Protein AF-A0A088RSF1-F1 (afdb_monomer_lite)

Structure (mmCIF, N/CA/C/O backbone):
data_AF-A0A088RSF1-F1
#
_entry.id   AF-A0A088RSF1-F1
#
loop_
_atom_site.group_PDB
_atom_site.id
_atom_site.type_symbol
_atom_site.label_atom_id
_atom_site.label_alt_id
_atom_site.label_comp_id
_atom_site.label_asym_id
_atom_site.label_entity_id
_atom_site.label_seq_id
_atom_site.pdbx_PDB_ins_code
_atom_site.Cartn_x
_atom_site.Cartn_y
_atom_site.Cartn_z
_atom_site.occupancy
_atom_site.B_iso_or_equiv
_atom_site.auth_seq_id
_atom_site.auth_comp_id
_atom_site.auth_asym_id
_atom_site.auth_atom_id
_atom_site.pdbx_PDB_model_num
ATOM 1 N N . MET A 1 1 ? -27.030 -33.573 -54.922 1.00 38.16 1 MET A N 1
ATOM 2 C CA . MET A 1 1 ? -27.253 -32.764 -56.140 1.00 38.16 1 MET A CA 1
ATOM 3 C C . MET A 1 1 ? -26.455 -31.474 -55.947 1.00 38.16 1 MET A C 1
ATOM 5 O O . MET A 1 1 ? -26.825 -30.715 -55.070 1.00 38.16 1 MET A O 1
ATOM 9 N N . HIS A 1 2 ? -25.165 -31.463 -56.323 1.00 36.84 2 HIS A N 1
ATOM 10 C CA . HIS A 1 2 ? -24.615 -30.824 -57.551 1.00 36.84 2 HIS A CA 1
ATOM 11 C C . HIS A 1 2 ? -24.793 -29.291 -57.517 1.00 36.84 2 HIS A C 1
ATOM 13 O O . HIS A 1 2 ? -25.913 -28.853 -57.317 1.00 36.84 2 HIS A O 1
ATOM 19 N N . GLY A 1 3 ? -23.814 -28.399 -57.696 1.00 37.28 3 GLY A N 1
ATOM 20 C CA . GLY A 1 3 ? -22.386 -28.408 -58.059 1.00 37.28 3 GLY A CA 1
ATOM 21 C C . GLY A 1 3 ? -21.841 -26.981 -57.775 1.00 37.28 3 GLY A C 1
ATOM 22 O O . GLY A 1 3 ? -22.631 -26.059 -57.616 1.00 37.28 3 GLY A O 1
ATOM 23 N N . ALA A 1 4 ? -20.570 -26.791 -57.410 1.00 42.91 4 ALA A N 1
ATOM 24 C CA . ALA A 1 4 ? -19.398 -26.572 -58.276 1.00 42.91 4 ALA A CA 1
ATOM 25 C C . ALA A 1 4 ? -19.218 -25.133 -58.829 1.00 42.91 4 ALA A C 1
ATOM 27 O O . ALA A 1 4 ? -20.166 -24.553 -59.342 1.00 42.91 4 ALA A O 1
ATOM 28 N N . GLN A 1 5 ? -17.941 -24.694 -58.804 1.00 46.53 5 GLN A N 1
ATOM 29 C CA . GLN A 1 5 ? -17.222 -23.601 -59.520 1.00 46.53 5 GLN A CA 1
ATOM 30 C C . GLN A 1 5 ? -16.697 -22.509 -58.562 1.00 46.53 5 GLN A C 1
ATOM 32 O O . GLN A 1 5 ? -17.488 -21.843 -57.912 1.00 46.53 5 GLN A O 1
ATOM 37 N N . GLN A 1 6 ? -15.400 -22.361 -58.236 1.00 39.34 6 GLN A N 1
ATOM 38 C CA . GLN A 1 6 ? -14.115 -22.297 -58.977 1.00 39.34 6 GLN A CA 1
ATOM 39 C C . GLN A 1 6 ? -13.948 -21.116 -59.952 1.00 39.34 6 GLN A C 1
ATOM 41 O O . GLN A 1 6 ? -14.704 -20.986 -60.906 1.00 39.34 6 GLN A O 1
ATOM 46 N N . GLY A 1 7 ? -12.847 -20.369 -59.757 1.00 37.19 7 GLY A N 1
ATOM 47 C CA . GLY A 1 7 ? -12.225 -19.431 -60.710 1.00 37.19 7 GLY A CA 1
ATOM 48 C C . GLY A 1 7 ? -12.456 -17.947 -60.369 1.00 37.19 7 GLY A C 1
ATOM 49 O O . GLY A 1 7 ? -13.553 -17.588 -59.986 1.00 37.19 7 GLY A O 1
ATOM 50 N N . GLN A 1 8 ? -11.509 -17.009 -60.478 1.00 40.28 8 GLN A N 1
ATOM 51 C CA . GLN A 1 8 ? -10.224 -17.024 -61.172 1.00 40.28 8 GLN A CA 1
ATOM 52 C C . GLN A 1 8 ? -9.236 -15.987 -60.607 1.00 40.28 8 GLN A C 1
ATOM 54 O O . GLN A 1 8 ? -9.603 -14.952 -60.057 1.00 40.28 8 GLN A O 1
ATOM 59 N N . TYR A 1 9 ? -7.961 -16.308 -60.814 1.00 38.97 9 TYR A N 1
ATOM 60 C CA . TYR A 1 9 ? -6.786 -15.455 -60.712 1.00 38.97 9 TYR A CA 1
ATOM 61 C C . TYR A 1 9 ? -6.850 -14.290 -61.710 1.00 38.97 9 TYR A C 1
ATOM 63 O O . TYR A 1 9 ? -7.213 -14.496 -62.864 1.00 38.97 9 TYR A O 1
ATOM 71 N N . SER A 1 10 ? -6.370 -13.109 -61.316 1.00 41.16 10 SER A N 1
ATOM 72 C CA . SER A 1 10 ? -5.917 -12.089 -62.267 1.00 41.16 10 SER A CA 1
ATOM 73 C C . SER A 1 10 ? -4.503 -11.649 -61.897 1.00 41.16 10 SER A C 1
ATOM 75 O O . SER A 1 10 ? -4.288 -10.831 -61.006 1.00 41.16 10 SER A O 1
ATOM 77 N N . GLN A 1 11 ? -3.525 -12.268 -62.562 1.00 42.53 11 GLN A N 1
ATOM 78 C CA . GLN A 1 11 ? -2.213 -11.677 -62.790 1.00 42.53 11 GLN A CA 1
ATOM 79 C C . GLN A 1 11 ? -2.263 -11.014 -64.166 1.00 42.53 11 GLN A C 1
ATOM 81 O O . GLN A 1 11 ? -2.341 -11.711 -65.175 1.00 42.53 11 GLN A O 1
ATOM 86 N N . SER A 1 12 ? -2.165 -9.690 -64.226 1.00 41.91 12 SER A N 1
ATOM 87 C CA . SER A 1 12 ? -1.879 -8.983 -65.473 1.00 41.91 12 SER A CA 1
ATOM 88 C C . SER A 1 12 ? -0.414 -8.557 -65.477 1.00 41.91 12 SER A C 1
ATOM 90 O O . SER A 1 12 ? -0.030 -7.568 -64.853 1.00 41.91 12 SER A O 1
ATOM 92 N N . ARG A 1 13 ? 0.407 -9.335 -66.188 1.00 41.78 13 ARG A N 1
ATOM 93 C CA . ARG A 1 13 ? 1.711 -8.903 -66.698 1.00 41.78 13 ARG A CA 1
ATOM 94 C C . ARG A 1 13 ? 1.455 -7.996 -67.899 1.00 41.78 13 ARG A C 1
ATOM 96 O O . ARG A 1 13 ? 0.803 -8.428 -68.843 1.00 41.78 13 ARG A O 1
ATOM 103 N N . PHE A 1 14 ? 2.001 -6.786 -67.883 1.00 39.28 14 PHE A N 1
ATOM 104 C CA . PHE A 1 14 ? 2.197 -5.988 -69.090 1.00 39.28 14 PHE A CA 1
ATOM 105 C C . PHE A 1 14 ? 3.692 -5.970 -69.405 1.00 39.28 14 PHE A C 1
ATOM 107 O O . PHE A 1 14 ? 4.509 -5.617 -68.556 1.00 39.28 14 PHE A O 1
ATOM 114 N N . VAL A 1 15 ? 4.037 -6.392 -70.619 1.00 43.94 15 VAL A N 1
ATOM 115 C CA . VAL A 1 15 ? 5.374 -6.287 -71.208 1.00 43.94 15 VAL A CA 1
ATOM 116 C C . VAL A 1 15 ? 5.209 -5.660 -72.590 1.00 43.94 15 VAL A C 1
ATOM 118 O O . VAL A 1 15 ? 4.267 -6.007 -73.302 1.00 43.94 15 VAL A O 1
ATOM 121 N N . SER A 1 16 ? 6.213 -4.866 -72.980 1.00 37.12 16 SER A N 1
ATOM 122 C CA . SER A 1 16 ? 6.492 -4.283 -74.311 1.00 37.12 16 SER A CA 1
ATOM 123 C C . SER A 1 16 ? 5.855 -2.897 -74.525 1.00 37.12 16 SER A C 1
ATOM 125 O O . SER A 1 16 ? 4.706 -2.700 -74.171 1.00 37.12 16 SER A O 1
ATOM 127 N N . SER A 1 17 ? 6.512 -1.878 -75.084 1.00 39.28 17 SER A N 1
ATOM 128 C CA . SER A 1 17 ? 7.736 -1.840 -75.887 1.00 39.28 17 SER A CA 1
ATOM 129 C C . SER A 1 17 ? 8.461 -0.487 -75.799 1.00 39.28 17 SER A C 1
ATOM 131 O O . SER A 1 17 ? 7.889 0.538 -75.447 1.00 39.28 17 SER A O 1
ATOM 133 N N . LEU A 1 18 ? 9.729 -0.545 -76.202 1.00 43.59 18 LEU A N 1
ATOM 134 C CA . LEU A 1 18 ? 10.690 0.512 -76.519 1.00 43.59 18 LEU A CA 1
ATOM 135 C C . LEU A 1 18 ? 10.143 1.776 -77.209 1.00 43.59 18 LEU A C 1
ATOM 137 O O . LEU A 1 18 ? 9.324 1.683 -78.119 1.00 43.59 18 LEU A O 1
ATOM 141 N N . SER A 1 19 ? 10.780 2.903 -76.863 1.00 39.34 19 SER A N 1
ATOM 142 C CA . SER A 1 19 ? 11.170 4.048 -77.713 1.00 39.34 19 SER A CA 1
ATOM 143 C C . SER A 1 19 ? 10.777 5.378 -77.068 1.00 39.34 19 SER A C 1
ATOM 145 O O . SER A 1 19 ? 9.641 5.831 -77.162 1.00 39.34 19 SER A O 1
ATOM 147 N N . GLY A 1 20 ? 11.737 6.011 -76.398 1.00 38.12 20 GLY A N 1
ATOM 148 C CA . GLY A 1 20 ? 11.572 7.337 -75.817 1.00 38.12 20 GLY A CA 1
ATOM 149 C C . GLY A 1 20 ? 12.930 7.875 -75.406 1.00 38.12 20 GLY A C 1
ATOM 150 O O . GLY A 1 20 ? 13.404 7.606 -74.309 1.00 38.12 20 GLY A O 1
ATOM 151 N N . TYR A 1 21 ? 13.577 8.561 -76.342 1.00 42.84 21 TYR A N 1
ATOM 152 C CA . TYR A 1 21 ? 14.858 9.237 -76.196 1.00 42.84 21 TYR A CA 1
ATOM 153 C C . TYR A 1 21 ? 14.967 10.003 -74.867 1.00 42.84 21 TYR A C 1
ATOM 155 O O . TYR A 1 21 ? 14.164 10.889 -74.585 1.00 42.84 21 TYR A O 1
ATOM 163 N N . CYS A 1 22 ? 16.001 9.698 -74.080 1.00 35.53 22 CYS A N 1
ATOM 164 C CA . CYS A 1 22 ? 16.453 10.557 -72.991 1.00 35.53 22 CYS A CA 1
ATOM 165 C C . CYS A 1 22 ? 17.274 11.712 -73.581 1.00 35.53 22 CYS A C 1
ATOM 167 O O . CYS A 1 22 ? 18.366 11.453 -74.095 1.00 35.53 22 CYS A O 1
ATOM 169 N N . PRO A 1 23 ? 16.852 12.983 -73.471 1.00 45.50 23 PRO A N 1
ATOM 170 C CA . PRO A 1 23 ? 17.805 14.071 -73.543 1.00 45.50 23 PRO A CA 1
ATOM 171 C C . PRO A 1 23 ? 18.630 14.041 -72.251 1.00 45.50 23 PRO A C 1
ATOM 173 O O . PRO A 1 23 ? 18.202 14.500 -71.193 1.00 45.50 23 PRO A O 1
ATOM 176 N N . MET A 1 24 ? 19.824 13.457 -72.339 1.00 38.34 24 MET A N 1
ATOM 177 C CA . MET A 1 24 ? 20.906 13.717 -71.394 1.00 38.34 24 MET A CA 1
ATOM 178 C C . MET A 1 24 ? 21.255 15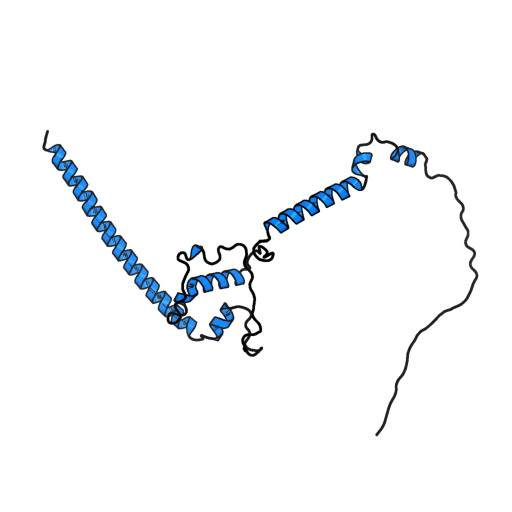.204 -71.499 1.00 38.34 24 MET A C 1
ATOM 180 O O . MET A 1 24 ? 22.033 15.617 -72.356 1.00 38.34 24 MET A O 1
ATOM 184 N N . SER A 1 25 ? 20.643 16.019 -70.640 1.00 39.16 25 SER A N 1
ATOM 185 C CA . SER A 1 25 ? 21.139 17.358 -70.339 1.00 39.16 25 SER A CA 1
ATOM 186 C C . SER A 1 25 ? 22.443 17.203 -69.559 1.00 39.16 25 SER A C 1
ATOM 188 O O . SER A 1 25 ? 22.454 17.073 -68.335 1.00 39.16 25 SER A O 1
ATOM 190 N N . LEU A 1 26 ? 23.559 17.161 -70.288 1.00 47.88 26 LEU A N 1
ATOM 191 C CA . LEU A 1 26 ? 24.858 17.505 -69.733 1.00 47.88 26 LEU A CA 1
ATOM 192 C C . LEU A 1 26 ? 24.891 19.023 -69.523 1.00 47.88 26 LEU A C 1
ATOM 194 O O . LEU A 1 26 ? 25.244 19.769 -70.431 1.00 47.88 26 LEU A O 1
ATOM 198 N N . SER A 1 27 ? 24.575 19.482 -68.313 1.00 40.88 27 SER A N 1
ATOM 199 C CA . SER A 1 27 ? 25.124 20.744 -67.813 1.00 40.88 27 SER A CA 1
ATOM 200 C C . SER A 1 27 ? 26.146 20.415 -66.732 1.00 40.88 27 SER A C 1
ATOM 202 O O . SER A 1 27 ? 25.814 20.243 -65.556 1.00 40.88 27 SER A O 1
ATOM 204 N N . SER A 1 28 ? 27.404 20.259 -67.140 1.00 44.28 28 SER A N 1
ATOM 205 C CA . SER A 1 28 ? 28.506 20.236 -66.192 1.00 44.28 28 SER A CA 1
ATOM 206 C C . SER A 1 28 ? 28.743 21.640 -65.634 1.00 44.28 28 SER A C 1
ATOM 208 O O . SER A 1 28 ? 28.549 22.648 -66.312 1.00 44.28 28 SER A O 1
ATOM 210 N N . SER A 1 29 ? 29.301 21.653 -64.423 1.00 52.41 29 SER A N 1
ATOM 211 C CA . SER A 1 29 ? 30.190 22.693 -63.890 1.00 52.41 29 SER A CA 1
ATOM 212 C C . SER A 1 29 ? 29.588 24.053 -63.514 1.00 52.41 29 SER A C 1
ATOM 214 O O . SER A 1 29 ? 29.974 25.083 -64.050 1.00 52.41 29 SER A O 1
ATOM 216 N N . SER A 1 30 ? 28.793 24.061 -62.441 1.00 51.38 30 SER A N 1
ATOM 217 C CA . SER A 1 30 ? 28.902 25.102 -61.404 1.00 51.38 30 SER A CA 1
ATOM 218 C C . SER A 1 30 ? 28.360 24.593 -60.061 1.00 51.38 30 SER A C 1
ATOM 220 O O . SER A 1 30 ? 27.413 25.140 -59.499 1.00 51.38 30 SER A O 1
ATOM 222 N N . ILE A 1 31 ? 28.959 23.528 -59.510 1.00 59.41 31 ILE A N 1
ATOM 223 C CA . ILE A 1 31 ? 28.939 23.383 -58.047 1.00 59.41 31 ILE A CA 1
ATOM 224 C C . ILE A 1 31 ? 29.784 24.557 -57.558 1.00 59.41 31 ILE A C 1
ATOM 226 O O . ILE A 1 31 ? 31.003 24.555 -57.716 1.00 59.41 31 ILE A O 1
ATOM 230 N N . ASN A 1 32 ? 29.099 25.617 -57.130 1.00 62.59 32 ASN A N 1
ATOM 231 C CA . ASN A 1 32 ? 29.681 26.921 -56.866 1.00 62.59 32 ASN A CA 1
ATOM 232 C C . ASN A 1 32 ? 30.892 26.770 -55.945 1.00 62.59 32 ASN A C 1
ATOM 234 O O . ASN A 1 32 ? 30.772 26.300 -54.815 1.00 62.59 32 ASN A O 1
ATOM 238 N N . VAL A 1 33 ? 32.063 27.207 -56.411 1.00 65.38 33 VAL A N 1
ATOM 239 C CA . VAL A 1 33 ? 33.288 27.273 -55.596 1.00 65.38 33 VAL A CA 1
ATOM 240 C C . VAL A 1 33 ? 33.019 28.041 -54.296 1.00 65.38 33 VAL A C 1
ATOM 242 O O . VAL A 1 33 ? 33.580 27.704 -53.262 1.00 65.38 33 VAL A O 1
ATOM 245 N N . ALA A 1 34 ? 32.084 28.997 -54.319 1.00 64.50 34 ALA A N 1
ATOM 246 C CA . ALA A 1 34 ? 31.580 29.697 -53.142 1.00 64.50 34 ALA A CA 1
ATOM 247 C C . ALA A 1 34 ? 30.957 28.764 -52.081 1.00 64.50 34 ALA A C 1
ATOM 249 O O . ALA A 1 34 ? 31.256 28.930 -50.904 1.00 64.50 34 ALA A O 1
ATOM 250 N N . ASP A 1 35 ? 30.179 27.747 -52.466 1.00 66.50 35 ASP A N 1
ATOM 251 C CA . ASP A 1 35 ? 29.608 26.765 -51.526 1.00 66.50 35 ASP A CA 1
ATOM 252 C C . ASP A 1 35 ? 30.671 25.804 -50.983 1.00 66.50 35 ASP A C 1
ATOM 254 O O . ASP A 1 35 ? 30.612 25.386 -49.824 1.00 66.50 35 ASP A O 1
ATOM 258 N N . MET A 1 36 ? 31.669 25.453 -51.801 1.00 63.44 36 MET A N 1
ATOM 259 C CA . MET A 1 36 ? 32.821 24.673 -51.338 1.00 63.44 36 MET A CA 1
ATOM 260 C C . MET A 1 36 ? 33.697 25.473 -50.370 1.00 63.44 36 MET A C 1
ATOM 262 O O . MET A 1 36 ? 34.105 24.935 -49.342 1.00 63.44 36 MET A O 1
ATOM 266 N N . MET A 1 37 ? 33.942 26.753 -50.657 1.00 65.44 37 MET A N 1
ATOM 267 C CA . MET A 1 37 ? 34.683 27.653 -49.774 1.00 65.44 37 MET A CA 1
ATO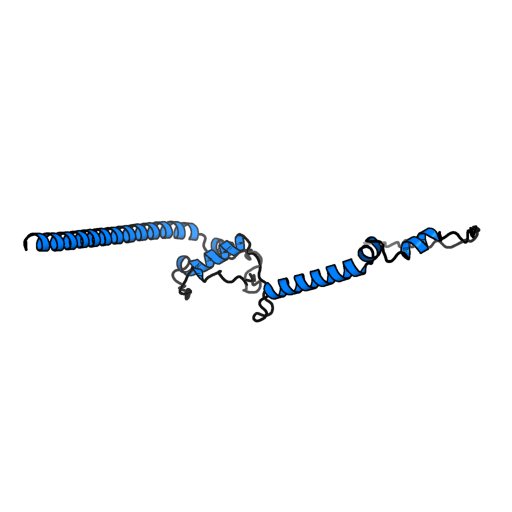M 268 C C . MET A 1 37 ? 33.907 27.912 -48.482 1.00 65.44 37 MET A C 1
ATOM 270 O O . MET A 1 37 ? 34.493 27.811 -47.413 1.00 65.44 37 MET A O 1
ATOM 274 N N . ALA A 1 38 ? 32.588 28.120 -48.540 1.00 64.75 38 ALA A N 1
ATOM 275 C CA . ALA A 1 38 ? 31.743 28.271 -47.354 1.00 64.75 38 ALA A CA 1
ATOM 276 C C . ALA A 1 38 ? 31.804 27.043 -46.427 1.00 64.75 38 ALA A C 1
ATOM 278 O O . ALA A 1 38 ? 31.920 27.187 -45.212 1.00 64.75 38 ALA A O 1
ATOM 279 N N . LYS A 1 39 ? 31.811 25.828 -46.992 1.00 60.00 39 LYS A N 1
ATOM 280 C CA . LYS A 1 39 ? 31.978 24.572 -46.235 1.00 60.00 39 LYS A CA 1
ATOM 281 C C . LYS A 1 39 ? 33.405 24.342 -45.722 1.00 60.00 39 LYS A C 1
ATOM 283 O O . LYS A 1 39 ? 33.584 23.563 -44.787 1.00 60.00 39 LYS A O 1
ATOM 288 N N . ALA A 1 40 ? 34.409 24.982 -46.322 1.00 59.69 40 ALA A N 1
ATOM 289 C CA . ALA A 1 40 ? 35.812 24.896 -45.917 1.00 59.69 40 ALA A CA 1
ATOM 290 C C . ALA A 1 40 ? 36.199 25.914 -44.825 1.00 59.69 40 ALA A C 1
ATOM 292 O O . ALA A 1 40 ? 37.272 25.788 -44.233 1.00 59.69 40 ALA A O 1
ATOM 293 N N . ILE A 1 41 ? 35.337 26.895 -44.524 1.00 62.09 41 ILE A N 1
ATOM 294 C CA . ILE A 1 41 ? 35.547 27.870 -43.444 1.00 62.09 41 ILE A CA 1
ATOM 295 C C . ILE A 1 41 ? 35.361 27.172 -42.088 1.00 62.09 41 ILE A C 1
ATOM 297 O O . ILE A 1 41 ? 34.264 27.087 -41.534 1.00 62.09 41 ILE A O 1
ATOM 301 N N . THR A 1 42 ? 36.475 26.700 -41.531 1.00 59.81 42 THR A N 1
ATOM 302 C CA . THR A 1 42 ? 36.574 26.039 -40.215 1.00 59.81 42 THR A CA 1
ATOM 303 C C . THR A 1 42 ? 36.450 27.001 -39.028 1.00 59.81 42 THR A C 1
ATOM 305 O O . THR A 1 42 ? 36.545 26.580 -37.874 1.00 59.81 42 THR A O 1
ATOM 308 N N . THR A 1 43 ? 36.257 28.293 -39.299 1.00 60.22 43 THR A N 1
ATOM 309 C CA . THR A 1 43 ? 36.174 29.378 -38.312 1.00 60.22 43 THR A CA 1
ATOM 310 C C . THR A 1 43 ? 34.747 29.869 -38.067 1.00 60.22 43 THR A C 1
ATOM 312 O O . THR A 1 43 ? 34.534 30.695 -37.182 1.00 60.22 43 THR A O 1
ATOM 315 N N . SER A 1 44 ? 33.758 29.373 -38.819 1.00 61.72 44 SER A N 1
ATOM 316 C CA . SER A 1 44 ? 32.350 29.700 -38.585 1.00 61.72 44 SER A CA 1
ATOM 317 C C . SER A 1 44 ? 31.806 28.886 -37.404 1.00 61.72 44 SER A C 1
ATOM 319 O O . SER A 1 44 ? 32.104 27.698 -37.266 1.00 61.72 44 SER A O 1
ATOM 321 N N . GLY A 1 45 ? 30.998 29.513 -36.541 1.00 65.75 45 GLY A N 1
ATOM 322 C CA . GLY A 1 45 ? 30.361 28.825 -35.406 1.00 65.75 45 GLY A CA 1
ATOM 323 C C . GLY A 1 45 ? 29.523 27.614 -35.840 1.00 65.75 45 GLY A C 1
ATOM 324 O O . GLY A 1 45 ? 29.453 26.617 -35.120 1.00 65.75 45 GLY A O 1
ATOM 325 N N . ASP A 1 46 ? 28.991 27.658 -37.065 1.00 61.28 46 ASP A N 1
ATOM 326 C CA . ASP A 1 46 ? 28.173 26.595 -37.644 1.00 61.28 46 ASP A CA 1
ATOM 327 C C . ASP A 1 46 ? 28.962 25.391 -38.176 1.00 61.28 46 ASP A C 1
ATOM 329 O O . ASP A 1 46 ? 28.422 24.288 -38.278 1.00 61.28 46 ASP A O 1
ATOM 333 N N . PHE A 1 47 ? 30.265 25.540 -38.437 1.00 60.25 47 PHE A N 1
ATOM 334 C CA . PHE A 1 47 ? 31.125 24.424 -38.846 1.00 60.25 47 PHE A CA 1
ATOM 335 C C . PHE A 1 47 ? 31.254 23.354 -37.748 1.00 60.25 47 PHE A C 1
ATOM 337 O O . PHE A 1 47 ? 31.366 22.158 -38.038 1.00 60.25 47 PHE A O 1
ATOM 344 N N . TYR A 1 48 ? 31.205 23.773 -36.480 1.00 58.06 48 TYR A N 1
ATOM 345 C CA . TYR A 1 48 ? 31.229 22.873 -35.324 1.00 58.06 48 TYR A CA 1
ATOM 346 C C . TYR A 1 48 ? 29.828 22.448 -34.857 1.00 58.06 48 TYR A C 1
ATOM 348 O O . TYR A 1 48 ? 29.715 21.406 -34.211 1.00 58.06 48 TYR A O 1
ATOM 356 N N . SER A 1 49 ? 28.771 23.203 -35.187 1.00 60.06 49 SER A N 1
ATOM 357 C CA . SER A 1 49 ? 27.388 22.891 -34.785 1.00 60.06 49 SER A CA 1
ATOM 358 C C . SER A 1 49 ? 26.667 21.958 -35.774 1.00 60.06 49 SER A C 1
ATOM 360 O O . SER A 1 49 ? 25.907 21.092 -35.347 1.00 60.06 49 SER A O 1
ATOM 362 N N . GLY A 1 50 ? 26.943 22.079 -37.080 1.00 53.78 50 GLY A N 1
ATOM 363 C CA . GLY A 1 50 ? 26.236 21.367 -38.154 1.00 53.78 50 GLY A CA 1
ATOM 364 C C . GLY A 1 50 ? 26.801 19.993 -38.531 1.00 53.78 50 GLY A C 1
ATOM 365 O O . GLY A 1 50 ? 26.223 19.287 -39.359 1.00 53.78 50 GLY A O 1
ATOM 366 N N . ARG A 1 51 ? 27.928 19.566 -37.947 1.00 55.12 51 ARG A N 1
ATOM 367 C CA . ARG A 1 51 ? 28.416 18.189 -38.121 1.00 55.12 51 ARG A CA 1
ATOM 368 C C . ARG A 1 51 ? 27.580 17.256 -37.242 1.00 55.12 51 ARG A C 1
ATOM 370 O O . ARG A 1 51 ? 27.596 17.380 -36.019 1.00 55.12 51 ARG A O 1
ATOM 377 N N . ASN A 1 52 ? 26.947 16.251 -37.860 1.00 54.72 52 ASN A N 1
ATOM 378 C CA . ASN A 1 52 ? 26.221 15.120 -37.240 1.00 54.72 52 ASN A CA 1
ATOM 379 C C . ASN A 1 52 ? 26.932 14.433 -36.046 1.00 54.72 52 ASN A C 1
ATOM 381 O O . ASN A 1 52 ? 26.344 13.589 -35.373 1.00 54.72 52 ASN A O 1
ATOM 385 N N . SER A 1 53 ? 28.190 14.772 -35.752 1.00 54.12 53 SER A N 1
ATOM 386 C CA . SER A 1 53 ? 28.900 14.358 -34.546 1.00 54.12 53 SER A CA 1
ATOM 387 C C . SER A 1 53 ? 28.282 14.902 -33.255 1.00 54.12 53 SER A C 1
ATOM 389 O O . SER A 1 53 ? 28.337 14.204 -32.246 1.00 54.12 53 SER A O 1
ATOM 391 N N . VAL A 1 54 ? 27.689 16.105 -33.246 1.00 55.78 54 VAL A N 1
ATOM 392 C CA . VAL A 1 54 ? 27.080 16.661 -32.018 1.00 55.78 54 VAL A CA 1
ATOM 393 C C . VAL A 1 54 ? 25.788 15.920 -31.667 1.00 55.78 54 VAL A C 1
ATOM 395 O O . VAL A 1 54 ? 25.613 15.549 -30.506 1.00 55.78 54 VAL A O 1
ATOM 398 N N . GLN A 1 55 ? 24.956 15.599 -32.667 1.00 59.00 55 GLN A N 1
ATOM 399 C CA . GLN A 1 55 ? 23.766 14.760 -32.483 1.00 59.00 55 GLN A CA 1
ATOM 400 C C . GLN A 1 55 ? 24.159 13.362 -31.982 1.00 59.00 55 GLN A C 1
ATOM 402 O O . GLN A 1 55 ? 23.681 12.938 -30.939 1.00 59.00 55 GLN A O 1
ATOM 407 N N . GLY A 1 56 ? 25.147 12.703 -32.604 1.00 67.69 56 GLY A N 1
ATOM 408 C CA . GLY A 1 56 ? 25.614 11.385 -32.151 1.00 67.69 56 GLY A CA 1
ATOM 409 C C . GLY A 1 56 ? 26.238 11.376 -30.745 1.00 67.69 56 GLY A C 1
ATOM 410 O O . GLY A 1 56 ? 26.087 10.404 -30.002 1.00 67.69 56 GLY A O 1
ATOM 411 N N . ILE A 1 57 ? 26.923 12.452 -30.333 1.00 72.38 57 ILE A N 1
ATOM 412 C CA . ILE A 1 57 ? 27.447 12.592 -28.962 1.00 72.38 57 ILE A CA 1
ATOM 413 C C . ILE A 1 57 ? 26.308 12.823 -27.965 1.00 72.38 57 ILE A C 1
ATOM 415 O O . ILE A 1 57 ? 26.346 12.257 -26.868 1.00 72.38 57 ILE A O 1
ATOM 419 N N . GLN A 1 58 ? 25.315 13.640 -28.317 1.00 79.06 58 GLN A N 1
ATOM 420 C CA . GLN A 1 58 ? 24.152 13.889 -27.472 1.00 79.06 58 GLN A CA 1
ATOM 421 C C . GLN A 1 58 ? 23.303 12.623 -27.324 1.00 79.06 58 GLN A C 1
ATOM 423 O O . GLN A 1 58 ? 23.058 12.212 -26.193 1.00 79.06 58 GLN A O 1
ATOM 428 N N . ASP A 1 59 ? 22.997 11.932 -28.420 1.00 81.75 59 ASP A N 1
ATOM 429 C CA . ASP A 1 59 ? 22.267 10.661 -28.430 1.00 81.75 59 ASP A CA 1
ATOM 430 C C . ASP A 1 59 ? 22.999 9.599 -27.604 1.00 81.75 59 ASP A C 1
ATOM 432 O O . ASP A 1 59 ? 22.400 8.895 -26.792 1.00 81.75 59 ASP A O 1
ATOM 436 N N . ARG A 1 60 ? 24.333 9.519 -27.722 1.00 80.88 60 ARG A N 1
ATOM 437 C CA . ARG A 1 60 ? 25.147 8.621 -26.890 1.00 80.88 60 ARG A CA 1
ATOM 438 C C . ARG A 1 60 ? 25.054 8.984 -25.409 1.00 80.88 60 ARG A C 1
ATOM 440 O O . ARG A 1 60 ? 24.973 8.090 -24.565 1.00 80.88 60 ARG A O 1
ATOM 447 N N . LYS A 1 61 ? 25.090 10.275 -25.065 1.00 87.81 61 LYS A N 1
ATOM 448 C CA . LYS A 1 61 ? 24.931 10.735 -23.677 1.00 87.81 61 LYS A CA 1
ATOM 449 C C . LYS A 1 61 ? 23.525 10.446 -23.154 1.00 87.81 61 LYS A C 1
ATOM 451 O O . LYS A 1 61 ? 23.406 10.030 -22.003 1.00 87.81 61 LYS A O 1
ATOM 456 N N . ASP A 1 62 ? 22.497 10.637 -23.969 1.00 89.00 62 ASP A N 1
ATOM 457 C CA . ASP A 1 62 ? 21.102 10.381 -23.616 1.00 89.00 62 ASP A CA 1
ATOM 458 C C . ASP A 1 62 ? 20.855 8.880 -23.425 1.00 89.00 62 ASP A C 1
ATOM 460 O O . ASP A 1 62 ? 20.354 8.490 -22.371 1.00 89.00 62 ASP A O 1
ATOM 464 N N . ALA A 1 63 ? 21.373 8.027 -24.312 1.00 87.00 63 ALA A N 1
ATOM 465 C CA . ALA A 1 63 ? 21.343 6.572 -24.157 1.00 87.00 63 ALA A CA 1
ATOM 466 C C . ALA A 1 63 ? 22.080 6.094 -22.891 1.00 87.00 63 ALA A C 1
ATOM 468 O O . ALA A 1 63 ? 21.640 5.170 -22.207 1.00 87.00 63 ALA A O 1
ATOM 469 N N . ILE A 1 64 ? 23.206 6.720 -22.527 1.00 90.62 64 ILE A N 1
ATOM 470 C CA . ILE A 1 64 ? 23.897 6.417 -21.261 1.00 90.62 64 ILE A CA 1
ATOM 471 C C . ILE A 1 64 ? 23.055 6.865 -20.058 1.00 90.62 64 ILE A C 1
ATOM 473 O O . ILE A 1 64 ? 23.006 6.155 -19.051 1.00 90.62 64 ILE A O 1
ATOM 477 N N . ARG A 1 65 ? 22.394 8.028 -20.128 1.00 90.69 65 ARG A N 1
ATOM 478 C CA . ARG A 1 65 ? 21.505 8.502 -19.054 1.00 90.69 65 ARG A CA 1
ATOM 479 C C . ARG A 1 65 ? 20.295 7.590 -18.891 1.00 90.69 65 ARG A C 1
ATOM 481 O O . ARG A 1 65 ? 19.943 7.293 -17.754 1.00 90.69 65 ARG A O 1
ATOM 488 N N . GLU A 1 66 ? 19.701 7.132 -19.985 1.00 90.94 66 GLU A N 1
ATOM 489 C CA . GLU A 1 66 ? 18.600 6.169 -19.982 1.00 90.94 66 GLU A CA 1
ATOM 490 C C . GLU A 1 66 ? 19.030 4.850 -19.335 1.00 90.94 66 GLU A C 1
ATOM 492 O O . GLU A 1 66 ? 18.454 4.463 -18.324 1.00 90.94 66 GLU A O 1
ATOM 497 N N . LYS A 1 67 ? 20.159 4.264 -19.760 1.00 89.06 67 LYS A N 1
ATOM 498 C CA . LYS A 1 67 ? 20.721 3.055 -19.127 1.00 89.06 67 LYS A CA 1
ATOM 499 C C . LYS A 1 67 ? 20.961 3.214 -17.625 1.00 89.06 67 LYS A C 1
ATOM 501 O O . LYS A 1 67 ? 20.689 2.298 -16.855 1.00 89.06 67 LYS A O 1
ATOM 506 N N . ARG A 1 68 ? 21.463 4.373 -17.181 1.00 89.75 68 ARG A N 1
ATOM 507 C CA . ARG A 1 68 ? 21.654 4.662 -15.747 1.00 89.75 68 ARG A CA 1
ATOM 508 C C . ARG A 1 68 ? 20.325 4.781 -14.999 1.00 89.75 68 ARG A C 1
ATOM 510 O O . ARG A 1 68 ? 20.239 4.341 -13.855 1.00 89.75 68 ARG A O 1
ATOM 517 N N . ARG A 1 69 ? 19.301 5.381 -15.616 1.00 88.81 69 ARG A N 1
ATOM 518 C CA . ARG A 1 69 ? 17.947 5.450 -15.042 1.00 88.81 69 ARG A CA 1
ATOM 519 C C . ARG A 1 69 ? 17.340 4.057 -14.930 1.00 88.81 69 ARG A C 1
ATOM 521 O O . ARG A 1 69 ? 16.832 3.728 -13.865 1.00 88.81 69 ARG A O 1
ATOM 528 N N . ASP A 1 70 ? 17.469 3.237 -15.965 1.00 87.00 70 ASP A N 1
ATOM 529 C CA . ASP A 1 70 ? 16.963 1.866 -15.972 1.00 87.00 70 ASP A CA 1
ATOM 530 C C . ASP A 1 70 ? 17.642 1.016 -14.905 1.00 87.00 70 ASP A C 1
ATOM 532 O O . ASP A 1 70 ? 16.956 0.356 -14.132 1.00 87.00 70 ASP A O 1
ATOM 536 N N . GLN A 1 71 ? 18.970 1.100 -14.778 1.00 87.06 71 GLN A N 1
ATOM 537 C CA . GLN A 1 71 ? 19.713 0.424 -13.711 1.00 87.06 71 GLN A CA 1
ATOM 538 C C . GLN A 1 71 ? 19.267 0.872 -12.316 1.00 87.06 71 GLN A C 1
ATOM 540 O O . GLN A 1 71 ? 19.122 0.040 -11.429 1.00 87.06 71 GLN A O 1
ATOM 545 N N . LYS A 1 72 ? 19.018 2.171 -12.110 1.00 87.88 72 LYS A N 1
ATOM 546 C CA . LYS A 1 72 ? 18.520 2.689 -10.826 1.00 87.88 72 LYS A CA 1
ATOM 547 C C . LYS A 1 72 ? 17.098 2.210 -10.522 1.00 87.88 72 LYS A C 1
ATOM 549 O O . LYS A 1 72 ? 16.770 1.950 -9.369 1.00 87.88 72 LYS A O 1
ATOM 554 N N . ASN A 1 73 ? 16.257 2.123 -11.546 1.00 89.00 73 ASN A N 1
ATOM 555 C CA . ASN A 1 73 ? 14.861 1.715 -11.428 1.00 89.00 73 ASN A CA 1
ATOM 556 C C . ASN A 1 73 ? 14.683 0.194 -11.499 1.00 89.00 73 ASN A C 1
ATOM 558 O O . ASN A 1 73 ? 13.550 -0.270 -11.574 1.00 89.00 73 ASN A O 1
ATOM 562 N N . THR A 1 74 ? 15.765 -0.581 -11.483 1.00 89.88 74 THR A N 1
ATOM 563 C CA . THR A 1 74 ? 15.726 -2.035 -11.615 1.00 89.88 74 THR A CA 1
ATOM 564 C C . THR A 1 74 ? 16.495 -2.679 -10.471 1.00 89.88 74 THR A C 1
ATOM 566 O O . THR A 1 74 ? 17.671 -2.398 -10.255 1.00 89.88 74 THR A O 1
ATOM 569 N N . LEU A 1 75 ? 15.845 -3.583 -9.747 1.00 89.88 75 LEU A N 1
ATOM 570 C CA . LEU A 1 75 ? 16.450 -4.336 -8.662 1.00 89.88 75 LEU A CA 1
ATOM 571 C C . LEU A 1 75 ? 17.134 -5.586 -9.227 1.00 89.88 75 LEU A C 1
ATOM 573 O O . LEU A 1 75 ? 16.515 -6.631 -9.425 1.00 89.88 75 LEU A O 1
ATOM 577 N N . SER A 1 76 ? 18.434 -5.477 -9.508 1.00 86.75 76 SER A N 1
ATOM 578 C CA . SER A 1 76 ? 19.230 -6.547 -10.133 1.00 86.75 76 SER A CA 1
ATOM 579 C C . SER A 1 76 ? 19.313 -7.825 -9.298 1.00 86.75 76 SER A C 1
ATOM 581 O O . SER A 1 76 ? 19.335 -8.915 -9.860 1.00 86.75 76 SER A O 1
ATOM 583 N N . GLN A 1 77 ? 19.307 -7.699 -7.967 1.00 89.38 77 GLN A N 1
ATOM 584 C CA . GLN A 1 77 ? 19.284 -8.840 -7.046 1.00 89.38 77 GLN A CA 1
ATOM 585 C C . GLN A 1 77 ? 18.039 -9.710 -7.265 1.00 89.38 77 GLN A C 1
ATOM 587 O O . GLN A 1 77 ? 18.103 -10.922 -7.094 1.00 89.38 77 GLN A O 1
ATOM 592 N N . TRP A 1 78 ? 16.929 -9.091 -7.677 1.00 87.31 78 TRP A N 1
ATOM 593 C CA . TRP A 1 78 ? 15.613 -9.706 -7.837 1.00 87.31 78 TRP A CA 1
ATOM 594 C C . TRP A 1 78 ? 15.262 -9.881 -9.318 1.00 87.31 78 TRP A C 1
ATOM 596 O O . TRP A 1 78 ? 14.252 -9.381 -9.801 1.00 87.31 78 TRP A O 1
ATOM 606 N N . TYR A 1 79 ? 16.148 -10.547 -10.065 1.00 88.62 79 TYR A N 1
ATOM 607 C CA . TYR A 1 79 ? 15.957 -10.891 -11.485 1.00 88.62 79 TYR A CA 1
ATOM 608 C C . TYR A 1 79 ? 15.575 -9.711 -12.397 1.00 88.62 79 TYR A C 1
ATOM 610 O O . TYR A 1 79 ? 14.947 -9.892 -13.437 1.00 88.62 79 TYR A O 1
ATOM 618 N N . GLY A 1 80 ? 15.969 -8.489 -12.033 1.00 86.50 80 GLY A N 1
ATOM 619 C CA . GLY A 1 80 ? 15.642 -7.303 -12.817 1.00 86.50 80 GLY A CA 1
ATOM 620 C C . GLY A 1 80 ? 14.229 -6.764 -12.582 1.00 86.50 80 GLY A C 1
ATOM 621 O O . GLY A 1 80 ? 13.647 -6.158 -13.483 1.00 86.50 80 GLY A O 1
ATOM 622 N N . MET A 1 81 ? 13.682 -6.950 -11.380 1.00 88.94 81 MET A N 1
ATOM 623 C CA . MET A 1 81 ? 12.393 -6.388 -10.989 1.00 88.94 81 MET A CA 1
ATOM 624 C C . MET A 1 81 ? 12.393 -4.862 -11.137 1.00 88.94 81 MET A C 1
ATOM 626 O O . MET A 1 81 ? 13.260 -4.170 -10.600 1.00 88.94 81 MET A O 1
ATOM 630 N N . LYS A 1 82 ? 11.422 -4.323 -11.874 1.00 88.94 82 LYS A N 1
ATOM 631 C CA . LYS A 1 82 ? 11.353 -2.889 -12.168 1.00 88.94 82 LYS A CA 1
ATOM 632 C C . LYS A 1 82 ? 10.534 -2.148 -11.119 1.00 88.94 82 LYS A C 1
ATOM 634 O O . LYS A 1 82 ? 9.488 -2.613 -10.678 1.00 88.94 82 LYS A O 1
ATOM 639 N N . LYS A 1 83 ? 10.984 -0.946 -10.778 1.00 89.38 83 LYS A N 1
ATOM 640 C CA . LYS A 1 83 ? 10.205 0.033 -10.027 1.00 89.38 83 LYS A CA 1
ATOM 641 C C . LYS A 1 83 ? 9.082 0.540 -10.925 1.00 89.38 83 LYS A C 1
ATOM 643 O O . LYS A 1 83 ? 9.344 1.125 -11.977 1.00 89.38 83 LYS A O 1
ATOM 648 N N . LYS A 1 84 ? 7.836 0.333 -10.504 1.00 84.50 84 LYS A N 1
ATOM 649 C CA . LYS A 1 84 ? 6.641 0.754 -11.241 1.00 84.50 84 LYS A CA 1
ATOM 650 C C . LYS A 1 84 ? 5.805 1.686 -10.360 1.00 84.50 84 LYS A C 1
ATOM 652 O O . LYS A 1 84 ? 5.606 1.382 -9.184 1.00 84.50 84 LYS A O 1
ATOM 657 N N . PRO A 1 85 ? 5.313 2.822 -10.884 1.00 84.38 85 PRO A N 1
ATOM 658 C CA . PRO A 1 85 ? 4.315 3.598 -10.166 1.00 84.38 85 PRO A CA 1
ATOM 659 C C . PRO A 1 85 ? 3.031 2.772 -10.044 1.00 84.38 85 PRO A C 1
ATOM 661 O O . PRO A 1 85 ? 2.512 2.276 -11.043 1.00 84.38 85 PRO A O 1
ATOM 664 N N . LEU A 1 86 ? 2.532 2.642 -8.818 1.00 84.25 86 LEU A N 1
ATOM 665 C CA . LEU A 1 86 ? 1.325 1.875 -8.533 1.00 84.25 86 LEU A CA 1
ATOM 666 C C . LEU A 1 86 ? 0.077 2.595 -9.051 1.00 84.25 86 LEU A C 1
ATOM 668 O O . LEU A 1 86 ? -0.092 3.802 -8.817 1.00 84.25 86 LEU A O 1
ATOM 672 N N . SER A 1 87 ? -0.806 1.846 -9.707 1.00 86.50 87 SER A N 1
ATOM 673 C CA . SER A 1 87 ? -2.141 2.309 -10.087 1.00 86.50 87 SER A CA 1
ATOM 674 C C . SER A 1 87 ? -3.030 2.528 -8.852 1.00 86.50 87 SER A C 1
ATOM 676 O O . SER A 1 87 ? -2.670 2.160 -7.732 1.00 86.50 87 SER A O 1
ATOM 678 N N . ALA A 1 88 ? -4.183 3.179 -9.025 1.00 84.88 88 ALA A N 1
ATOM 679 C CA . ALA A 1 88 ? -5.133 3.361 -7.924 1.00 84.88 88 ALA A CA 1
ATOM 680 C C . ALA A 1 88 ? -5.645 2.009 -7.394 1.00 84.88 88 ALA A C 1
ATOM 682 O O . ALA A 1 88 ? -5.671 1.805 -6.182 1.00 84.88 88 ALA A O 1
ATOM 683 N N . ASP A 1 89 ? -5.951 1.083 -8.301 1.00 82.62 89 ASP A N 1
ATOM 684 C CA . ASP A 1 89 ? -6.450 -0.256 -7.981 1.00 82.62 89 ASP A CA 1
ATOM 685 C C . ASP A 1 89 ? -5.374 -1.077 -7.246 1.00 82.62 89 ASP A C 1
ATOM 687 O O . ASP A 1 89 ? -5.625 -1.627 -6.178 1.00 82.62 89 ASP A O 1
ATOM 691 N N . GLU A 1 90 ? -4.129 -1.055 -7.737 1.00 84.38 90 GLU A N 1
ATOM 692 C CA . GLU A 1 90 ? -2.981 -1.728 -7.100 1.00 84.38 90 GLU A CA 1
ATOM 693 C C . GLU A 1 90 ? -2.735 -1.201 -5.668 1.00 84.38 90 GLU A C 1
ATOM 695 O O . GLU A 1 90 ? -2.383 -1.959 -4.762 1.00 84.38 90 GLU A O 1
ATOM 700 N N . LYS A 1 91 ? -2.955 0.099 -5.420 1.00 85.94 91 LYS A N 1
ATOM 701 C CA . LYS A 1 91 ? -2.858 0.678 -4.066 1.00 85.94 91 LYS A CA 1
ATOM 702 C C . LYS A 1 91 ? -3.962 0.175 -3.143 1.00 85.94 91 LYS A C 1
ATOM 704 O O . LYS A 1 91 ? -3.676 -0.132 -1.988 1.00 85.94 91 LYS A O 1
ATOM 709 N N . GLN A 1 92 ? -5.194 0.075 -3.640 1.00 83.81 92 GLN A N 1
ATOM 710 C CA . GLN A 1 92 ? -6.307 -0.478 -2.866 1.00 83.81 92 GLN A CA 1
ATOM 711 C C . GLN A 1 92 ? -6.058 -1.948 -2.512 1.00 83.81 92 GLN A C 1
ATOM 713 O O . GLN A 1 92 ? -6.294 -2.354 -1.377 1.00 83.81 92 GLN A O 1
ATOM 718 N N . GLU A 1 93 ? -5.502 -2.735 -3.434 1.00 83.19 93 GLU A N 1
ATOM 719 C CA . GLU A 1 93 ? -5.132 -4.132 -3.177 1.00 83.19 93 GLU A CA 1
ATOM 720 C C . GLU A 1 93 ? -4.070 -4.261 -2.071 1.00 83.19 93 GLU A C 1
ATOM 722 O O . GLU A 1 93 ? -4.204 -5.085 -1.163 1.00 83.19 93 GLU A O 1
ATOM 727 N N . ILE A 1 94 ? -3.046 -3.401 -2.081 1.00 85.88 94 ILE A N 1
ATOM 728 C CA . ILE A 1 94 ? -2.034 -3.345 -1.013 1.00 85.88 94 ILE A CA 1
ATOM 729 C C . ILE A 1 94 ? -2.668 -2.972 0.332 1.00 85.88 94 ILE A C 1
ATOM 731 O O . ILE A 1 94 ? -2.297 -3.521 1.375 1.00 85.88 94 ILE A O 1
ATOM 735 N N . GLU A 1 95 ? -3.613 -2.033 0.338 1.00 83.44 95 GLU A N 1
ATOM 736 C CA . GLU A 1 95 ? -4.340 -1.656 1.549 1.00 83.44 95 GLU A CA 1
ATOM 737 C C . GLU A 1 95 ? -5.182 -2.814 2.086 1.00 83.44 95 GLU A C 1
ATOM 739 O O . GLU A 1 95 ? -5.142 -3.093 3.284 1.00 83.44 95 GLU A O 1
ATOM 744 N N . LEU A 1 96 ? -5.876 -3.555 1.226 1.00 80.81 96 LEU A N 1
ATOM 745 C CA . LEU A 1 96 ? -6.597 -4.758 1.642 1.00 80.81 96 LEU A CA 1
ATOM 746 C C . LEU A 1 96 ? -5.648 -5.802 2.239 1.00 80.81 96 LEU A C 1
ATOM 748 O O . LEU A 1 96 ? -5.948 -6.380 3.286 1.00 80.81 96 LEU A O 1
ATOM 752 N N . LEU A 1 97 ? -4.460 -5.978 1.653 1.00 82.25 97 LEU A N 1
ATOM 753 C CA . LEU A 1 97 ? -3.446 -6.892 2.174 1.00 82.25 97 LEU A CA 1
ATOM 754 C C . LEU A 1 97 ? -2.981 -6.505 3.590 1.00 82.25 97 LEU A C 1
ATOM 756 O O . LEU A 1 97 ? -2.783 -7.387 4.431 1.00 82.25 97 LEU A O 1
ATOM 760 N N . LYS A 1 98 ? -2.861 -5.201 3.895 1.00 82.81 98 LYS A N 1
ATOM 761 C CA . LYS A 1 98 ? -2.556 -4.703 5.256 1.00 82.81 98 LYS A CA 1
ATOM 762 C C . LYS A 1 98 ? -3.590 -5.153 6.278 1.00 82.81 98 LYS A C 1
ATOM 764 O O . LYS A 1 98 ? -3.240 -5.453 7.420 1.00 82.81 98 LYS A O 1
ATOM 769 N N . TYR A 1 99 ? -4.852 -5.194 5.868 1.00 77.44 99 TYR A N 1
ATOM 770 C CA . TYR A 1 99 ? -5.986 -5.492 6.735 1.00 77.44 99 TYR A CA 1
ATOM 771 C C . TYR A 1 99 ? -6.514 -6.924 6.589 1.00 77.44 99 TYR A C 1
ATOM 773 O O . TYR A 1 99 ? -7.576 -7.227 7.127 1.00 77.44 99 TYR A O 1
ATOM 781 N N . ARG A 1 100 ? -5.764 -7.837 5.958 1.00 79.44 100 ARG A N 1
ATOM 782 C CA . ARG A 1 100 ? -6.182 -9.236 5.735 1.00 79.44 100 ARG A CA 1
ATOM 783 C C . ARG A 1 100 ? -6.710 -9.952 6.991 1.00 79.44 100 ARG A C 1
ATOM 785 O O . ARG A 1 100 ? -7.751 -10.590 6.939 1.00 79.44 100 ARG A O 1
ATOM 792 N N . ASN A 1 101 ? -6.076 -9.743 8.148 1.00 78.62 101 ASN A N 1
ATOM 793 C CA . ASN A 1 101 ? -6.493 -10.363 9.418 1.00 78.62 101 ASN A CA 1
ATOM 794 C C . ASN A 1 101 ? -7.751 -9.723 10.037 1.00 78.62 101 ASN A C 1
ATOM 796 O O . ASN A 1 101 ? -8.362 -10.293 10.935 1.00 78.62 101 ASN A O 1
ATOM 800 N N . PHE A 1 102 ? -8.107 -8.498 9.640 1.00 74.56 102 PHE A N 1
ATOM 801 C CA . PHE A 1 102 ? -9.362 -7.870 10.072 1.00 74.56 102 PHE A CA 1
ATOM 802 C C . PHE A 1 102 ? -10.556 -8.449 9.307 1.00 74.56 102 PHE A C 1
ATOM 804 O O . PHE A 1 102 ? -11.667 -8.549 9.837 1.00 74.56 102 PHE A O 1
ATOM 811 N N . VAL A 1 103 ? -10.304 -8.806 8.052 1.00 70.44 103 VAL A N 1
ATOM 812 C CA . VAL A 1 103 ? -11.290 -9.325 7.117 1.00 70.44 103 VAL A CA 1
ATOM 813 C C . VAL A 1 103 ? -11.651 -10.766 7.482 1.00 70.44 103 VAL A C 1
ATOM 815 O O . VAL A 1 103 ? -12.825 -11.031 7.754 1.00 70.44 103 VAL A O 1
ATOM 818 N N . ASP A 1 104 ? -10.657 -11.645 7.617 1.00 70.94 104 ASP A N 1
ATOM 819 C CA . ASP A 1 104 ? -10.854 -13.023 8.070 1.00 70.94 104 ASP A CA 1
ATOM 820 C C . ASP A 1 104 ? -10.200 -13.259 9.449 1.00 70.94 104 ASP A C 1
ATOM 822 O O . ASP A 1 104 ? -8.974 -13.342 9.555 1.00 70.94 104 ASP A O 1
ATOM 826 N N . PRO A 1 105 ? -10.995 -13.331 10.534 1.00 68.31 105 PRO A N 1
ATOM 827 C CA . PRO A 1 105 ? -10.476 -13.547 11.877 1.00 68.31 105 PRO A CA 1
ATOM 828 C C . PRO A 1 105 ? -10.124 -15.013 12.162 1.00 68.31 105 PRO A C 1
ATOM 830 O O . PRO A 1 105 ? -9.419 -15.259 13.144 1.00 68.31 105 PRO A O 1
ATOM 833 N N . GLU A 1 106 ? -10.618 -15.966 11.361 1.00 75.19 106 GLU A N 1
ATOM 834 C CA . GLU A 1 106 ? -10.296 -17.390 11.518 1.00 75.19 106 GLU A CA 1
ATOM 835 C C . GLU A 1 106 ? -8.917 -17.692 10.928 1.00 75.19 106 GLU A C 1
ATOM 837 O O . GLU A 1 106 ? -8.118 -18.409 11.533 1.00 75.19 106 GLU A O 1
ATOM 842 N N . HIS A 1 107 ? -8.579 -17.042 9.813 1.00 74.19 107 HIS A N 1
ATOM 843 C CA . HIS A 1 107 ? -7.263 -17.136 9.187 1.00 74.19 107 HIS A CA 1
ATOM 844 C C . HIS A 1 107 ? -6.335 -16.007 9.653 1.00 74.19 107 HIS A C 1
ATOM 846 O O . HIS A 1 107 ? -6.059 -15.035 8.950 1.00 74.19 107 HIS A O 1
ATOM 852 N N . GLN A 1 108 ? -5.794 -16.149 10.866 1.00 77.25 108 GLN A N 1
ATOM 853 C CA . GLN A 1 108 ? -4.792 -15.213 11.381 1.00 77.25 108 GLN A CA 1
ATOM 854 C C . GLN A 1 108 ? -3.433 -15.438 10.715 1.00 77.25 108 GLN A C 1
ATOM 856 O O . GLN A 1 108 ? -2.621 -16.260 11.141 1.00 77.25 108 GLN A O 1
ATOM 861 N N . HIS A 1 109 ? -3.149 -14.660 9.675 1.00 79.44 109 HIS A N 1
ATOM 862 C CA . HIS A 1 109 ? -1.833 -14.660 9.056 1.00 79.44 109 HIS A CA 1
ATOM 863 C C . HIS A 1 109 ? -0.811 -13.954 9.953 1.00 79.44 109 HIS A C 1
ATOM 865 O O . HIS A 1 109 ? -1.127 -12.973 10.633 1.00 79.44 109 HIS A O 1
ATOM 871 N N . GLN A 1 110 ? 0.454 -14.381 9.898 1.00 79.44 110 GLN A N 1
ATOM 872 C CA . GLN A 1 110 ? 1.541 -13.629 10.527 1.00 79.44 110 GLN A CA 1
ATOM 873 C C . GLN A 1 110 ? 1.637 -12.251 9.863 1.00 79.44 110 GLN A C 1
ATOM 875 O O . GLN A 1 110 ? 2.026 -12.124 8.701 1.00 79.44 110 GLN A O 1
ATOM 880 N N . ALA A 1 111 ? 1.198 -11.213 10.569 1.00 69.06 111 ALA A N 1
ATOM 881 C CA . ALA A 1 111 ? 1.277 -9.844 10.086 1.00 69.06 111 ALA A CA 1
ATOM 882 C C . ALA A 1 111 ? 2.672 -9.274 10.390 1.00 69.06 111 ALA A C 1
ATOM 884 O O . ALA A 1 111 ? 3.201 -9.512 11.482 1.00 69.06 111 ALA A O 1
ATOM 885 N N . PRO A 1 112 ? 3.277 -8.509 9.466 1.00 70.44 112 PRO A N 1
ATOM 886 C CA . PRO A 1 112 ? 4.488 -7.757 9.761 1.00 70.44 112 PRO A CA 1
ATOM 887 C C . PRO A 1 112 ? 4.292 -6.874 10.996 1.00 70.44 112 PRO A C 1
ATOM 889 O O . PRO A 1 112 ? 3.216 -6.318 11.217 1.00 70.44 112 PRO A O 1
ATOM 892 N N . LYS A 1 113 ? 5.344 -6.737 11.815 1.00 70.81 113 LYS A N 1
ATOM 893 C CA . LYS A 1 113 ? 5.285 -6.001 13.095 1.00 70.81 113 LYS A CA 1
ATOM 894 C C . LYS A 1 113 ? 4.842 -4.545 12.926 1.00 70.81 113 LYS A C 1
ATOM 896 O O . LYS A 1 113 ? 4.325 -3.950 13.869 1.00 70.81 113 LYS A O 1
ATOM 901 N N . LYS A 1 114 ? 5.057 -3.971 11.743 1.00 71.81 114 LYS A N 1
ATOM 902 C CA . LYS A 1 114 ? 4.605 -2.638 11.369 1.00 71.81 114 LYS A CA 1
ATOM 903 C C . LYS A 1 114 ? 3.740 -2.747 10.120 1.00 71.81 114 LYS A C 1
ATOM 905 O O . LYS A 1 114 ? 4.141 -3.320 9.116 1.00 71.81 114 LYS A O 1
ATOM 910 N N . ILE A 1 115 ? 2.552 -2.161 10.203 1.00 67.25 115 ILE A N 1
ATOM 911 C CA . ILE A 1 115 ? 1.596 -2.078 9.090 1.00 67.25 115 ILE A CA 1
ATOM 912 C C . ILE A 1 115 ? 2.116 -1.132 7.993 1.00 67.25 115 ILE A C 1
ATOM 914 O O . ILE A 1 115 ? 1.736 -1.267 6.833 1.00 67.25 115 ILE A O 1
ATOM 918 N N . ALA A 1 116 ? 2.989 -0.190 8.368 1.00 65.94 116 ALA A N 1
ATOM 919 C CA . ALA A 1 116 ? 3.659 0.728 7.453 1.00 65.94 116 ALA A CA 1
ATOM 920 C C . ALA A 1 116 ? 4.476 -0.049 6.405 1.00 65.94 116 ALA A C 1
ATOM 922 O O . ALA A 1 116 ? 4.222 0.104 5.218 1.00 65.94 116 ALA A O 1
ATOM 923 N N . ASP A 1 117 ? 5.286 -1.011 6.854 1.00 69.25 117 ASP A N 1
ATOM 924 C CA . ASP A 1 117 ? 6.205 -1.802 6.026 1.00 69.25 117 ASP A CA 1
ATOM 925 C C . ASP A 1 117 ? 5.515 -2.626 4.911 1.00 69.25 117 ASP A C 1
ATOM 927 O O . ASP A 1 117 ? 6.142 -3.011 3.922 1.00 69.25 117 ASP A O 1
ATOM 931 N N . VAL A 1 118 ? 4.215 -2.913 5.036 1.00 67.38 118 VAL A N 1
ATOM 932 C CA . VAL A 1 118 ? 3.448 -3.604 3.989 1.00 67.38 118 VAL A CA 1
ATOM 933 C C . VAL A 1 118 ? 3.200 -2.625 2.841 1.00 67.38 118 VAL A C 1
ATOM 935 O O . VAL A 1 118 ? 2.528 -1.613 3.015 1.00 67.38 118 VAL A O 1
ATOM 938 N N . GLY A 1 119 ? 3.709 -2.909 1.643 1.00 67.12 119 GLY A N 1
ATOM 939 C CA . GLY A 1 119 ? 3.505 -2.018 0.494 1.00 67.12 119 GLY A CA 1
ATOM 940 C C . GLY A 1 119 ? 4.467 -0.834 0.394 1.00 67.12 119 GLY A C 1
ATOM 941 O O . GLY A 1 119 ? 4.325 -0.031 -0.520 1.00 67.12 119 GLY A O 1
ATOM 942 N N . GLU A 1 120 ? 5.448 -0.726 1.294 1.00 69.38 120 GLU A N 1
ATOM 943 C CA . GLU A 1 120 ? 6.528 0.271 1.204 1.00 69.38 120 GLU A CA 1
ATOM 944 C C . GLU A 1 120 ? 7.615 -0.108 0.188 1.00 69.38 120 GLU A C 1
ATOM 946 O O . GLU A 1 120 ? 8.459 0.719 -0.158 1.00 69.38 120 GLU A O 1
ATOM 951 N N . SER A 1 121 ? 7.599 -1.345 -0.322 1.00 75.06 121 SER A N 1
ATOM 952 C CA . SER A 1 121 ? 8.525 -1.751 -1.377 1.00 75.06 121 SER A CA 1
ATOM 953 C C . SER A 1 121 ? 8.221 -0.999 -2.670 1.00 75.06 121 SER A C 1
ATOM 955 O O . SER A 1 121 ? 7.155 -1.154 -3.262 1.00 75.06 121 SER A O 1
ATOM 957 N N . GLU A 1 122 ? 9.200 -0.233 -3.146 1.00 81.56 122 GLU A N 1
ATOM 958 C CA . GLU A 1 122 ? 9.148 0.434 -4.452 1.00 81.56 122 GLU A CA 1
ATOM 959 C C 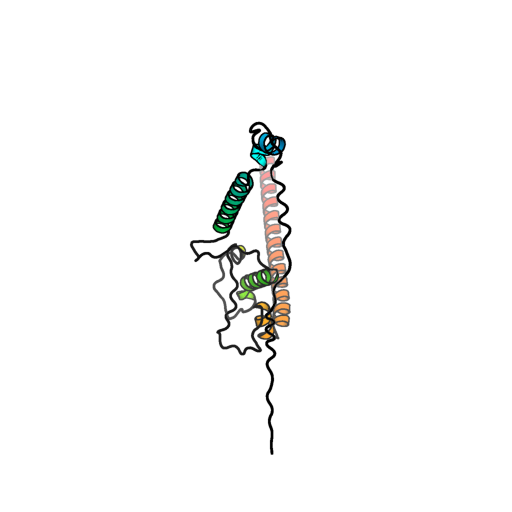. GLU A 1 122 ? 9.180 -0.557 -5.627 1.00 81.56 122 GLU A C 1
ATOM 961 O O . GLU A 1 122 ? 8.824 -0.215 -6.756 1.00 81.56 122 GLU A O 1
ATOM 966 N N . PHE A 1 123 ? 9.621 -1.784 -5.360 1.00 85.56 123 PHE A N 1
ATOM 967 C CA . PHE A 1 123 ? 9.687 -2.876 -6.314 1.00 85.56 123 PHE A CA 1
ATOM 968 C C . PHE A 1 123 ? 8.553 -3.842 -5.985 1.00 85.56 123 PHE A C 1
ATOM 970 O O . PHE A 1 123 ? 8.646 -4.625 -5.036 1.00 85.56 123 PHE A O 1
ATOM 977 N N . MET A 1 124 ? 7.459 -3.741 -6.740 1.00 85.75 124 MET A N 1
ATOM 978 C CA . MET A 1 124 ? 6.290 -4.607 -6.606 1.00 85.75 124 MET A CA 1
ATOM 979 C C . MET A 1 124 ? 5.751 -4.993 -7.984 1.00 85.75 124 MET A C 1
ATOM 981 O O . MET A 1 124 ? 5.718 -4.167 -8.895 1.00 85.75 124 MET A O 1
ATOM 985 N N . GLU A 1 125 ? 5.343 -6.251 -8.128 1.00 83.62 125 GLU A N 1
ATOM 986 C CA . GLU A 1 125 ? 4.745 -6.781 -9.348 1.00 83.62 125 GLU A CA 1
ATOM 987 C C . GLU A 1 125 ? 3.475 -7.550 -8.990 1.00 83.62 125 GLU A C 1
ATOM 989 O O . GLU A 1 125 ? 3.464 -8.357 -8.059 1.00 83.62 125 GLU A O 1
ATOM 994 N N . PHE A 1 126 ? 2.402 -7.264 -9.722 1.00 81.44 126 PHE A N 1
ATOM 995 C CA . PHE A 1 126 ? 1.104 -7.899 -9.550 1.00 81.44 126 PHE A CA 1
ATOM 996 C C . PHE A 1 126 ? 0.975 -9.003 -10.591 1.00 81.44 126 PHE A C 1
ATOM 998 O O . PHE A 1 126 ? 0.834 -8.736 -11.784 1.00 81.44 126 PHE A O 1
ATOM 1005 N N . GLY A 1 127 ? 1.068 -10.248 -10.131 1.00 77.38 127 GLY A N 1
ATOM 1006 C CA . GLY A 1 127 ? 0.833 -11.430 -10.948 1.00 77.38 127 GLY A CA 1
ATOM 1007 C C . GLY A 1 127 ? -0.570 -11.969 -10.705 1.00 77.38 127 GLY A C 1
ATOM 1008 O O . GLY A 1 127 ? -0.906 -12.331 -9.580 1.00 77.38 127 GLY A O 1
ATOM 1009 N N . TYR A 1 128 ? -1.373 -12.069 -11.761 1.00 68.44 128 TYR A N 1
ATOM 1010 C CA . TYR A 1 128 ? -2.658 -12.760 -11.708 1.00 68.44 128 TYR A CA 1
ATOM 1011 C C . TYR A 1 128 ? -2.440 -14.211 -12.134 1.00 68.44 128 TYR A C 1
ATOM 1013 O O . TYR A 1 128 ? -2.205 -14.502 -13.308 1.00 68.44 128 TYR A O 1
ATOM 1021 N N . PHE A 1 129 ? -2.466 -15.128 -11.167 1.00 60.53 129 PHE A N 1
ATOM 1022 C CA . PHE A 1 129 ? -2.276 -16.549 -11.437 1.00 60.53 129 PHE A CA 1
ATOM 1023 C C . PHE A 1 129 ? -3.512 -17.115 -12.140 1.00 60.53 129 PHE A C 1
ATOM 1025 O O . PHE A 1 129 ? -4.595 -17.209 -11.568 1.00 60.53 129 PHE A O 1
ATOM 1032 N N . THR A 1 130 ? -3.350 -17.538 -13.391 1.00 58.22 130 THR A N 1
ATOM 1033 C CA . THR A 1 130 ? -4.424 -18.146 -14.188 1.00 58.22 130 THR A CA 1
ATOM 1034 C C . THR A 1 130 ? -4.705 -19.611 -13.837 1.00 58.22 130 THR A C 1
ATOM 1036 O O . THR A 1 130 ? -5.683 -20.166 -14.348 1.00 58.22 130 THR A O 1
ATOM 1039 N N . ASP A 1 131 ? -3.881 -20.222 -12.978 1.00 50.38 131 ASP A N 1
ATOM 1040 C CA . ASP A 1 131 ? -3.731 -21.683 -12.862 1.00 50.38 131 ASP A CA 1
ATOM 1041 C C . ASP A 1 131 ? -4.145 -22.275 -11.507 1.00 50.38 131 ASP A C 1
ATOM 1043 O O . ASP A 1 131 ? -3.754 -23.383 -11.155 1.00 50.38 131 ASP A O 1
ATOM 1047 N N . ALA A 1 132 ? -5.014 -21.603 -10.756 1.00 56.59 132 ALA A N 1
ATOM 1048 C CA . ALA A 1 132 ? -5.621 -22.193 -9.563 1.00 56.59 132 ALA A CA 1
ATOM 1049 C C . ALA A 1 132 ? -7.059 -22.657 -9.836 1.00 56.59 132 ALA A C 1
ATOM 1051 O O . ALA A 1 132 ? -7.985 -22.105 -9.261 1.00 56.59 132 ALA A O 1
ATOM 1052 N N . GLY A 1 133 ? -7.278 -23.612 -10.754 1.00 57.66 133 GLY A N 1
ATOM 1053 C CA . GLY A 1 133 ? -8.525 -24.405 -10.877 1.00 57.66 133 GLY A CA 1
ATOM 1054 C C . GLY A 1 133 ? -9.872 -23.667 -11.049 1.00 57.66 133 GLY A C 1
ATOM 1055 O O . GLY A 1 133 ? -10.911 -24.314 -11.171 1.00 57.66 133 GLY A O 1
ATOM 1056 N N . ARG A 1 134 ? -9.895 -22.329 -11.071 1.00 62.56 134 ARG A N 1
ATOM 1057 C CA . ARG A 1 134 ? -11.109 -21.510 -11.126 1.00 62.56 134 ARG A CA 1
ATOM 1058 C C . ARG A 1 134 ? -11.612 -21.409 -12.562 1.00 62.56 134 ARG A C 1
ATOM 1060 O O . ARG A 1 134 ? -10.864 -21.096 -13.499 1.00 62.56 134 ARG A O 1
ATOM 1067 N N . ASN A 1 135 ? -12.912 -21.663 -12.718 1.00 63.72 135 ASN A N 1
ATOM 1068 C CA . ASN A 1 135 ? -13.631 -21.564 -13.985 1.00 63.72 135 ASN A CA 1
ATOM 1069 C C . ASN A 1 135 ? -13.432 -20.165 -14.597 1.00 63.72 135 ASN A C 1
ATOM 1071 O O . ASN A 1 135 ? -13.548 -19.168 -13.888 1.00 63.72 135 ASN A O 1
ATOM 1075 N N . LYS A 1 136 ? -13.166 -20.073 -15.910 1.00 61.00 136 LYS A N 1
ATOM 1076 C CA . LYS A 1 136 ? -12.872 -18.804 -16.612 1.00 61.00 136 LYS A CA 1
ATOM 1077 C C . LYS A 1 136 ? -13.905 -17.700 -16.350 1.00 61.00 136 LYS A C 1
ATOM 1079 O O . LYS A 1 136 ? -13.542 -16.534 -16.354 1.00 61.00 136 LYS A O 1
ATOM 1084 N N . ARG A 1 137 ? -15.170 -18.068 -16.112 1.00 60.97 137 ARG A N 1
ATOM 1085 C CA . ARG A 1 137 ? -16.279 -17.133 -15.841 1.00 60.97 137 ARG A CA 1
ATOM 1086 C C . ARG A 1 137 ? -16.257 -16.493 -14.447 1.00 60.97 137 ARG A C 1
ATOM 1088 O O . ARG A 1 137 ? -17.001 -15.551 -14.236 1.00 60.97 137 ARG A O 1
ATOM 1095 N N . ARG A 1 138 ? -15.449 -17.019 -13.524 1.00 65.44 138 ARG A N 1
ATOM 1096 C CA . ARG A 1 138 ? -15.286 -16.538 -12.139 1.00 65.44 138 ARG A CA 1
ATOM 1097 C C . ARG A 1 138 ? -13.900 -15.942 -11.881 1.00 65.44 138 ARG A C 1
ATOM 1099 O O . ARG A 1 138 ? -13.458 -15.862 -10.745 1.00 65.44 138 ARG A O 1
ATOM 1106 N N . ARG A 1 139 ? -13.156 -15.634 -12.945 1.00 69.69 139 ARG A N 1
ATOM 1107 C CA . ARG A 1 139 ? -11.846 -14.989 -12.826 1.00 69.69 139 ARG A CA 1
ATOM 1108 C C . ARG A 1 139 ? -12.085 -13.492 -12.763 1.00 69.69 139 ARG A C 1
ATOM 1110 O O . ARG A 1 139 ? -12.461 -12.912 -13.784 1.00 69.69 139 ARG A O 1
ATOM 1117 N N . CYS A 1 140 ? -11.885 -12.891 -11.598 1.00 69.62 140 CYS A N 1
ATOM 1118 C CA . CYS A 1 140 ? -11.995 -11.446 -11.477 1.00 69.62 140 CYS A CA 1
ATOM 1119 C C . CYS A 1 140 ? -10.649 -10.794 -11.781 1.00 69.62 140 CYS A C 1
ATOM 1121 O O . CYS A 1 140 ? -9.594 -11.429 -11.804 1.00 69.62 140 CYS A O 1
ATOM 1123 N N . LYS A 1 141 ? -10.708 -9.505 -12.107 1.00 73.44 141 LYS A N 1
ATOM 1124 C CA . LYS A 1 141 ? -9.534 -8.731 -12.510 1.00 73.44 141 LYS A CA 1
ATOM 1125 C C . LYS A 1 141 ? -8.694 -8.297 -11.307 1.00 73.44 141 LYS A C 1
ATOM 1127 O O . LYS A 1 141 ? -7.502 -8.082 -11.469 1.00 73.44 141 LYS A O 1
ATOM 1132 N N . SER A 1 142 ? -9.314 -8.153 -10.139 1.00 72.06 142 SER A N 1
ATOM 1133 C CA . SER A 1 142 ? -8.682 -7.696 -8.905 1.00 72.06 142 SER A CA 1
ATOM 1134 C C . SER A 1 142 ? -8.981 -8.655 -7.760 1.00 72.06 142 SER A C 1
ATOM 1136 O O . SER A 1 142 ? -10.066 -9.233 -7.688 1.00 72.06 142 SER A O 1
ATOM 1138 N N . PHE A 1 143 ? -8.040 -8.752 -6.820 1.00 73.88 143 PHE A N 1
ATOM 1139 C CA . PHE A 1 143 ? -8.261 -9.428 -5.543 1.00 73.88 143 PHE A CA 1
ATOM 1140 C C . PHE A 1 143 ? -9.472 -8.854 -4.786 1.00 73.88 143 PHE A C 1
ATOM 1142 O O . PHE A 1 143 ? -10.217 -9.604 -4.161 1.00 73.88 143 PHE A O 1
ATOM 1149 N N . ALA A 1 144 ? -9.697 -7.538 -4.866 1.00 73.38 144 ALA A N 1
ATOM 1150 C CA . ALA A 1 144 ? -10.836 -6.893 -4.217 1.00 73.38 144 ALA A CA 1
ATOM 1151 C C . ALA A 1 144 ? -12.175 -7.415 -4.765 1.00 73.38 144 ALA A C 1
ATOM 1153 O O . ALA A 1 144 ? -13.091 -7.706 -3.996 1.00 73.38 144 ALA A O 1
ATOM 1154 N N . ASP A 1 145 ? -12.256 -7.580 -6.086 1.00 75.19 145 ASP A N 1
ATOM 1155 C CA . ASP A 1 145 ? -13.451 -8.070 -6.772 1.00 75.19 145 ASP A CA 1
ATOM 1156 C C . ASP A 1 145 ? -13.709 -9.549 -6.460 1.00 75.19 145 ASP A C 1
ATOM 1158 O O . ASP A 1 145 ? -14.846 -9.918 -6.164 1.00 75.19 145 ASP A O 1
ATOM 1162 N N . GLU A 1 146 ? -12.661 -10.387 -6.467 1.00 75.56 146 GLU A N 1
ATOM 1163 C CA . GLU A 1 146 ? -12.780 -11.799 -6.059 1.00 75.56 146 GLU A CA 1
ATOM 1164 C C . GLU A 1 146 ? -13.320 -11.908 -4.632 1.00 75.56 146 GLU A C 1
ATOM 1166 O O . GLU A 1 146 ? -14.216 -12.702 -4.348 1.00 75.56 146 GLU A O 1
ATOM 1171 N N . TRP A 1 147 ? -12.815 -11.062 -3.737 1.00 71.69 147 TRP A N 1
ATOM 1172 C CA . TRP A 1 147 ? -13.197 -11.108 -2.336 1.00 71.69 147 TRP A CA 1
ATOM 1173 C C . TRP A 1 147 ? -14.662 -10.725 -2.095 1.00 71.69 147 TRP A C 1
ATOM 1175 O O . TRP A 1 147 ? -15.342 -11.346 -1.271 1.00 71.69 147 TRP A O 1
ATOM 1185 N N . ILE A 1 148 ? -15.153 -9.705 -2.807 1.00 74.75 148 ILE A N 1
ATOM 1186 C CA . ILE A 1 148 ? -16.550 -9.258 -2.731 1.00 74.75 148 ILE A CA 1
ATOM 1187 C C . ILE A 1 148 ? -17.493 -10.334 -3.285 1.00 74.75 148 ILE A C 1
ATOM 1189 O O . ILE A 1 148 ? -18.550 -10.567 -2.698 1.00 74.75 148 ILE A O 1
ATOM 1193 N N . GLU A 1 149 ? -17.116 -11.006 -4.378 1.00 73.94 149 GLU A N 1
ATOM 1194 C CA . GLU A 1 149 ? -17.925 -12.081 -4.966 1.00 73.94 149 GLU A CA 1
ATOM 1195 C C . GLU A 1 149 ? -17.998 -13.316 -4.050 1.00 73.94 149 GLU A C 1
ATOM 1197 O O . GLU A 1 149 ? -19.066 -13.913 -3.901 1.00 73.94 149 GLU A O 1
ATOM 1202 N N . GLU A 1 150 ? -16.893 -13.686 -3.396 1.00 72.88 150 GLU A N 1
ATOM 1203 C CA . GLU A 1 150 ? -16.844 -14.838 -2.485 1.00 72.88 150 GLU A CA 1
ATOM 1204 C C . GLU A 1 150 ? -17.612 -14.615 -1.180 1.00 72.88 150 GLU A C 1
ATOM 1206 O O . GLU A 1 150 ? -18.143 -15.565 -0.602 1.00 72.88 150 GLU A O 1
ATOM 1211 N N . ASN A 1 151 ? -17.702 -13.365 -0.721 1.00 70.50 151 ASN A N 1
ATOM 1212 C CA . ASN A 1 151 ? -18.288 -13.024 0.569 1.00 70.50 151 ASN A CA 1
ATOM 1213 C C . ASN A 1 151 ? -19.428 -12.003 0.406 1.00 70.50 151 ASN A C 1
ATOM 1215 O O . ASN A 1 151 ? -19.275 -10.839 0.777 1.00 70.50 151 ASN A O 1
ATOM 1219 N N . PRO A 1 152 ? -20.624 -12.405 -0.060 1.00 70.25 152 PRO A N 1
ATOM 1220 C CA . PRO A 1 152 ? -21.745 -11.477 -0.250 1.00 70.25 152 PRO A CA 1
ATOM 1221 C C . PRO A 1 152 ? -22.226 -10.824 1.061 1.00 70.25 152 PRO A C 1
ATOM 1223 O O . PRO A 1 152 ? -22.766 -9.721 1.052 1.00 70.25 152 PRO A O 1
ATOM 1226 N N . GLN A 1 153 ? -21.984 -11.464 2.211 1.00 69.50 153 GLN A N 1
ATOM 1227 C CA . GLN A 1 153 ? -22.283 -10.922 3.546 1.00 69.50 153 GLN A CA 1
ATOM 1228 C C . GLN A 1 153 ? -21.193 -9.974 4.081 1.00 69.50 153 GLN A C 1
ATOM 1230 O O . GLN A 1 153 ? -21.340 -9.384 5.155 1.00 69.50 153 GLN A O 1
ATOM 1235 N N . PHE A 1 154 ? -20.088 -9.806 3.351 1.00 69.75 154 PHE A N 1
ATOM 1236 C CA . PHE A 1 154 ? -18.931 -9.028 3.786 1.00 69.75 154 PHE A CA 1
ATOM 1237 C C . PHE A 1 154 ? -19.290 -7.581 4.104 1.00 69.75 154 PHE A C 1
ATOM 1239 O O . PHE A 1 154 ? -18.858 -7.059 5.128 1.00 69.75 154 PHE A O 1
ATOM 1246 N N . ALA A 1 155 ? -20.133 -6.949 3.286 1.00 69.25 155 ALA A N 1
ATOM 1247 C CA . ALA A 1 155 ? -20.548 -5.566 3.504 1.00 69.25 155 ALA A CA 1
ATOM 1248 C C . ALA A 1 155 ? -21.222 -5.374 4.878 1.00 69.25 155 ALA A C 1
ATOM 1250 O O . ALA A 1 155 ? -20.918 -4.421 5.601 1.00 69.25 155 ALA A O 1
ATOM 1251 N N . GLU A 1 156 ? -22.084 -6.309 5.282 1.00 74.06 156 GLU A N 1
ATOM 1252 C CA . GLU A 1 156 ? -22.784 -6.261 6.569 1.00 74.06 156 GLU A CA 1
ATOM 1253 C C . GLU A 1 156 ? -21.850 -6.571 7.746 1.00 74.06 156 GLU A C 1
ATOM 1255 O O . GLU A 1 156 ? -21.859 -5.872 8.768 1.00 74.06 156 GLU A O 1
ATOM 1260 N N . VAL A 1 157 ? -20.983 -7.575 7.600 1.00 70.44 157 VAL A N 1
ATOM 1261 C CA . VAL A 1 157 ? -19.990 -7.951 8.619 1.00 70.44 157 VAL A CA 1
ATOM 1262 C C . VAL A 1 157 ? -18.977 -6.825 8.840 1.00 70.44 157 VAL A C 1
ATOM 1264 O O . VAL A 1 157 ? -18.659 -6.480 9.978 1.00 70.44 157 VAL A O 1
ATOM 1267 N N . VAL A 1 158 ? -18.511 -6.184 7.772 1.00 69.62 158 VAL A N 1
ATOM 1268 C CA . VAL A 1 158 ? -17.621 -5.024 7.847 1.00 69.62 158 VAL A CA 1
ATOM 1269 C C . VAL A 1 158 ? -18.338 -3.852 8.504 1.00 69.62 158 VAL A C 1
ATOM 1271 O O . VAL A 1 158 ? -17.805 -3.266 9.445 1.00 69.62 158 VAL A O 1
ATOM 1274 N N . ALA A 1 159 ? -19.570 -3.533 8.099 1.00 75.00 159 ALA A N 1
ATOM 1275 C CA . ALA A 1 159 ? -20.321 -2.430 8.694 1.00 75.00 159 ALA A CA 1
ATOM 1276 C C . ALA A 1 159 ? -20.549 -2.627 10.204 1.00 75.00 159 ALA A C 1
ATOM 1278 O O . ALA A 1 159 ? -20.414 -1.680 10.987 1.00 75.00 159 ALA A O 1
ATOM 1279 N N . THR A 1 160 ? -20.867 -3.847 10.637 1.00 79.00 160 THR A N 1
ATOM 1280 C CA . THR A 1 160 ? -21.070 -4.174 12.057 1.00 79.00 160 THR A CA 1
ATOM 1281 C C . THR A 1 160 ? -19.757 -4.162 12.846 1.00 79.00 160 THR A C 1
ATOM 1283 O O . THR A 1 160 ? -19.695 -3.535 13.910 1.00 79.00 160 THR A O 1
ATOM 1286 N N . ARG A 1 161 ? -18.683 -4.764 12.316 1.00 74.19 161 ARG A N 1
ATOM 1287 C CA . ARG A 1 161 ? -17.354 -4.808 12.958 1.00 74.19 161 ARG A CA 1
ATOM 1288 C C . ARG A 1 161 ? -16.660 -3.448 13.001 1.00 74.19 161 ARG A C 1
ATOM 1290 O O . ARG A 1 161 ? -16.054 -3.095 14.014 1.00 74.19 161 ARG A O 1
ATOM 1297 N N . ILE A 1 162 ? -16.772 -2.636 11.953 1.00 79.19 162 ILE A N 1
ATOM 1298 C CA . ILE A 1 162 ? -16.253 -1.261 11.955 1.00 79.19 162 ILE A CA 1
ATOM 1299 C C . ILE A 1 162 ? -16.972 -0.451 13.036 1.00 79.19 162 ILE A C 1
ATOM 1301 O O . ILE A 1 162 ? -16.329 0.184 13.870 1.00 79.19 162 ILE A O 1
ATOM 1305 N N . LYS A 1 163 ? -18.305 -0.526 13.108 1.00 81.19 163 LYS A N 1
ATOM 1306 C CA . LYS A 1 163 ? -19.067 0.176 14.153 1.00 81.19 163 LYS A CA 1
ATOM 1307 C C . LYS A 1 163 ? -18.678 -0.281 15.564 1.00 81.19 163 LYS A C 1
ATOM 1309 O O . LYS A 1 163 ? -18.526 0.565 16.449 1.00 81.19 163 LYS A O 1
ATOM 1314 N N . SER A 1 164 ? -18.512 -1.585 15.801 1.00 81.62 164 SER A N 1
ATOM 1315 C CA . SER A 1 164 ? -18.141 -2.108 17.125 1.00 81.62 164 SER A CA 1
ATOM 1316 C C . SER A 1 164 ? -16.710 -1.726 17.524 1.00 81.62 164 SER A C 1
ATOM 1318 O O . SER A 1 164 ? -16.498 -1.229 18.634 1.00 81.62 164 SER A O 1
ATOM 1320 N N . SER A 1 165 ? -15.746 -1.856 16.609 1.00 80.75 165 SER A N 1
ATOM 1321 C CA . SER A 1 165 ? -14.341 -1.485 16.829 1.00 80.75 165 SER A CA 1
ATOM 1322 C C . SER A 1 165 ? -14.153 0.020 17.037 1.00 80.75 165 SER A C 1
ATOM 1324 O O . SER A 1 165 ? -13.421 0.419 17.944 1.00 80.75 165 SER A O 1
ATOM 1326 N N . ILE A 1 166 ? -14.869 0.878 16.296 1.00 83.94 166 ILE A N 1
ATOM 1327 C CA . ILE A 1 166 ? -14.869 2.332 16.523 1.00 83.94 166 ILE A CA 1
ATOM 1328 C C . ILE A 1 166 ? -15.378 2.650 17.931 1.00 83.94 166 ILE A C 1
ATOM 1330 O O . ILE A 1 166 ? -14.721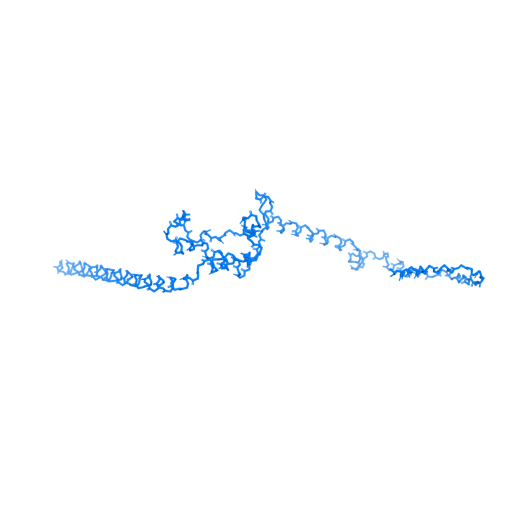 3.393 18.663 1.00 83.94 166 ILE A O 1
ATOM 1334 N N . LYS A 1 167 ? -16.509 2.063 18.349 1.00 87.62 167 LYS A N 1
ATOM 1335 C CA . LYS A 1 167 ? -17.054 2.263 19.703 1.00 87.62 167 LYS A CA 1
ATOM 1336 C C . LYS A 1 167 ? -16.070 1.802 20.783 1.00 87.62 167 LYS A C 1
ATOM 1338 O O . LYS A 1 167 ? -15.878 2.508 21.775 1.00 87.62 167 LYS A O 1
ATOM 1343 N N . ALA A 1 168 ? -15.423 0.651 20.597 1.00 85.56 168 ALA A N 1
ATOM 1344 C CA . ALA A 1 168 ? -14.415 0.141 21.525 1.00 85.56 168 ALA A CA 1
ATOM 1345 C C . ALA A 1 168 ? -13.188 1.070 21.610 1.00 85.56 168 ALA A C 1
ATOM 1347 O O . ALA A 1 168 ? -12.748 1.412 22.709 1.00 85.56 168 ALA A O 1
ATOM 1348 N N . ASN A 1 169 ? -12.696 1.559 20.469 1.00 84.81 169 ASN A N 1
ATOM 1349 C CA . ASN A 1 169 ? -11.573 2.496 20.392 1.00 84.81 169 ASN A CA 1
ATOM 1350 C C . ASN A 1 169 ? -11.895 3.866 21.003 1.00 84.81 169 ASN A C 1
ATOM 1352 O O . ASN A 1 169 ? -11.047 4.473 21.657 1.00 84.81 169 ASN A O 1
ATOM 1356 N N . GLN A 1 170 ? -13.119 4.366 20.830 1.00 88.38 170 GLN A N 1
ATOM 1357 C CA . GLN A 1 170 ? -13.563 5.594 21.489 1.00 88.38 170 GLN A CA 1
ATOM 1358 C C . GLN A 1 170 ? -13.602 5.422 23.010 1.00 88.38 170 GLN A C 1
ATOM 1360 O O . GLN A 1 170 ? -13.069 6.265 23.735 1.00 88.38 170 GLN A O 1
ATOM 1365 N N . LYS A 1 171 ? -14.159 4.307 23.504 1.00 91.00 171 LYS A N 1
ATOM 1366 C CA . LYS A 1 171 ? -14.180 3.993 24.942 1.00 91.00 171 LYS A CA 1
ATOM 1367 C C . LYS A 1 171 ? -12.769 3.870 25.519 1.00 91.00 171 LYS A C 1
ATOM 1369 O O . LYS A 1 171 ? -12.502 4.440 26.577 1.00 91.00 171 LYS A O 1
ATOM 1374 N N . SER A 1 172 ? -11.858 3.179 24.833 1.00 88.62 172 SER A N 1
ATOM 1375 C CA . SER A 1 172 ? -10.478 3.002 25.300 1.00 88.62 172 SER A CA 1
ATOM 1376 C C . SER A 1 172 ? -9.708 4.328 25.331 1.00 88.62 172 SER A C 1
ATOM 1378 O O . SER A 1 172 ? -9.055 4.632 26.332 1.00 88.62 172 SER A O 1
ATOM 1380 N N . LYS A 1 173 ? -9.852 5.174 24.300 1.00 89.19 173 LYS A N 1
ATOM 1381 C CA . LYS A 1 173 ? -9.277 6.530 24.273 1.00 89.19 173 LYS A CA 1
ATOM 1382 C C . LYS A 1 173 ? -9.836 7.406 25.391 1.00 89.19 173 LYS A C 1
ATOM 1384 O O . LYS A 1 173 ? -9.058 8.046 26.094 1.00 89.19 173 LYS A O 1
ATOM 1389 N N . ALA A 1 174 ? -11.152 7.393 25.605 1.00 89.31 174 ALA A N 1
ATOM 1390 C CA . ALA A 1 174 ? -11.787 8.153 26.678 1.00 89.31 174 ALA A CA 1
ATOM 1391 C C . ALA A 1 174 ? -11.307 7.692 28.065 1.00 89.31 174 ALA A C 1
ATOM 1393 O O . ALA A 1 174 ? -10.989 8.520 28.917 1.00 89.31 174 ALA A O 1
ATOM 1394 N N . ALA A 1 175 ? -11.188 6.381 28.290 1.00 89.25 175 ALA A N 1
ATOM 1395 C CA . ALA A 1 175 ? -10.654 5.835 29.536 1.00 89.25 175 ALA A CA 1
ATOM 1396 C C . ALA A 1 175 ? -9.186 6.236 29.759 1.00 89.25 175 ALA A C 1
ATOM 1398 O O . ALA A 1 175 ? -8.814 6.634 30.865 1.00 89.25 175 ALA A O 1
ATOM 1399 N N . ARG A 1 176 ? -8.355 6.191 28.710 1.00 89.44 176 ARG A N 1
ATOM 1400 C CA . ARG A 1 176 ? -6.948 6.607 28.775 1.00 89.44 176 ARG A CA 1
ATOM 1401 C C . ARG A 1 176 ? -6.807 8.107 29.039 1.00 89.44 176 ARG A C 1
ATOM 1403 O O . ARG A 1 176 ? -5.990 8.490 29.869 1.00 89.44 176 ARG A O 1
ATOM 1410 N N . ALA A 1 177 ? -7.639 8.938 28.411 1.00 89.19 177 ALA A N 1
ATOM 1411 C CA . ALA A 1 177 ? -7.678 10.378 28.655 1.00 89.19 177 ALA A CA 1
ATOM 1412 C C . ALA A 1 177 ? -8.103 10.704 30.095 1.00 89.19 177 ALA A C 1
ATOM 1414 O O . ALA A 1 177 ? -7.473 11.536 30.742 1.00 89.19 177 ALA A O 1
ATOM 1415 N N . LYS A 1 178 ? -9.107 10.000 30.637 1.00 90.75 178 LYS A N 1
ATOM 1416 C CA . LYS A 1 178 ? -9.516 10.142 32.046 1.00 90.75 178 LYS A CA 1
ATOM 1417 C C . LYS A 1 178 ? -8.386 9.771 33.006 1.00 90.75 178 LYS A C 1
ATOM 1419 O O . LYS A 1 178 ? -8.107 10.530 33.929 1.00 90.75 178 LYS A O 1
ATOM 1424 N N . LYS A 1 179 ? -7.702 8.645 32.775 1.00 90.44 179 LYS A N 1
ATOM 1425 C CA . LYS A 1 179 ? -6.541 8.241 33.588 1.00 90.44 179 LYS A CA 1
ATOM 1426 C C . LYS A 1 179 ? -5.413 9.274 33.520 1.00 90.44 179 LYS A C 1
ATOM 1428 O O . LYS A 1 179 ? -4.928 9.698 34.563 1.00 90.44 179 LYS A O 1
ATOM 1433 N N . ALA A 1 180 ? -5.073 9.748 32.322 1.00 88.75 180 ALA A N 1
ATOM 1434 C CA . ALA A 1 180 ? -4.057 10.781 32.133 1.00 88.75 180 ALA A CA 1
ATOM 1435 C C . ALA A 1 180 ? -4.436 12.112 32.810 1.00 88.75 180 ALA A C 1
ATOM 1437 O O . ALA A 1 180 ? -3.585 12.760 33.412 1.00 88.75 180 ALA A O 1
ATOM 1438 N N . ALA A 1 181 ? -5.714 12.506 32.773 1.00 88.88 181 ALA A N 1
ATOM 1439 C CA . ALA A 1 181 ? -6.200 13.701 33.462 1.00 88.88 181 ALA A CA 1
ATOM 1440 C C . ALA A 1 181 ? -6.079 13.575 34.991 1.00 88.88 181 ALA A C 1
ATOM 1442 O O . ALA A 1 181 ? -5.651 14.522 35.651 1.00 88.88 181 ALA A O 1
ATOM 1443 N N . ILE A 1 182 ? -6.391 12.401 35.551 1.00 89.31 182 ILE A N 1
ATOM 1444 C CA . ILE A 1 182 ? -6.235 12.121 36.986 1.00 89.31 182 ILE A CA 1
ATOM 1445 C C . ILE A 1 182 ? -4.754 12.142 37.386 1.00 89.31 182 ILE A C 1
ATOM 1447 O O . ILE A 1 182 ? -4.398 12.748 38.395 1.00 89.31 182 ILE A O 1
ATOM 1451 N N . GLU A 1 183 ? -3.873 11.522 36.601 1.00 89.06 183 GLU A N 1
ATOM 1452 C CA . GLU A 1 183 ? -2.427 11.553 36.852 1.00 89.06 183 GLU A CA 1
ATOM 1453 C C . GLU A 1 183 ? -1.858 12.972 36.756 1.00 89.06 183 GLU A C 1
ATOM 1455 O O . GLU A 1 183 ? -1.080 13.382 37.618 1.00 89.06 183 GLU A O 1
ATOM 1460 N N . ALA A 1 184 ? -2.299 13.763 35.774 1.00 87.25 184 ALA A N 1
ATOM 1461 C CA . ALA A 1 184 ? -1.911 15.162 35.640 1.00 87.25 184 ALA A CA 1
ATOM 1462 C C . ALA A 1 184 ? -2.411 16.019 36.817 1.00 87.25 184 ALA A C 1
ATOM 1464 O O . ALA A 1 184 ? -1.671 16.877 37.304 1.00 87.25 184 ALA A O 1
ATOM 1465 N N . ALA A 1 185 ? -3.630 15.778 37.311 1.00 86.56 185 ALA A N 1
ATOM 1466 C CA . ALA A 1 185 ? -4.165 16.450 38.494 1.00 86.56 185 ALA A CA 1
ATOM 1467 C C . ALA A 1 185 ? -3.346 16.110 39.750 1.00 86.56 185 ALA A C 1
ATOM 1469 O O . ALA A 1 185 ? -2.870 17.019 40.430 1.00 86.56 185 ALA A O 1
ATOM 1470 N N . LYS A 1 186 ? -3.061 14.822 39.985 1.00 86.00 186 LYS A N 1
ATOM 1471 C CA . LYS A 1 186 ? -2.194 14.368 41.088 1.00 86.00 186 LYS A CA 1
ATOM 1472 C C . LYS A 1 186 ? -0.772 14.929 40.982 1.00 86.00 186 LYS A C 1
ATOM 1474 O O . LYS A 1 186 ? -0.159 15.268 41.991 1.00 86.00 186 LYS A O 1
ATOM 1479 N N . ALA A 1 187 ? -0.224 15.055 39.773 1.00 84.75 187 ALA A N 1
ATOM 1480 C CA . ALA A 1 187 ? 1.095 15.650 39.556 1.00 84.75 187 ALA A CA 1
ATOM 1481 C C . ALA A 1 187 ? 1.114 17.159 39.865 1.00 84.75 187 ALA A C 1
ATOM 1483 O O . ALA A 1 187 ? 2.077 17.652 40.459 1.00 84.75 187 ALA A O 1
ATOM 1484 N N . LYS A 1 188 ? 0.052 17.895 39.503 1.00 82.69 188 LYS A N 1
ATOM 1485 C CA . LYS A 1 188 ? -0.117 19.309 39.877 1.00 82.69 188 LYS A CA 1
ATOM 1486 C C . LYS A 1 188 ? -0.251 19.468 41.390 1.00 82.69 188 LYS A C 1
ATOM 1488 O O . LYS A 1 188 ? 0.430 20.312 41.959 1.00 82.69 188 LYS A O 1
ATOM 1493 N N . GLU A 1 189 ? -1.046 18.626 42.041 1.00 76.00 189 GLU A N 1
ATOM 1494 C CA . GLU A 1 189 ? -1.229 18.631 43.496 1.00 76.00 189 GLU A CA 1
ATOM 1495 C C . GLU A 1 189 ? 0.091 18.378 44.243 1.00 76.00 189 GLU A C 1
ATOM 1497 O O . GLU A 1 189 ? 0.477 19.176 45.095 1.00 76.00 189 GLU A O 1
ATOM 1502 N N . LYS A 1 190 ? 0.864 17.359 43.838 1.00 79.44 190 LYS A N 1
ATOM 1503 C CA . LYS A 1 190 ? 2.212 17.097 44.382 1.00 79.44 190 LYS A CA 1
ATOM 1504 C C . LYS A 1 190 ? 3.186 18.261 44.165 1.00 79.44 190 LYS A C 1
ATOM 1506 O O . LYS A 1 190 ? 4.038 18.530 45.010 1.00 79.44 190 LYS A O 1
ATOM 1511 N N . ARG A 1 191 ? 3.098 18.963 43.029 1.00 74.69 191 ARG A N 1
ATOM 1512 C CA . ARG A 1 191 ? 3.908 20.169 42.772 1.00 74.69 191 ARG A CA 1
ATOM 1513 C C . ARG A 1 191 ? 3.489 21.344 43.660 1.00 74.69 191 ARG A C 1
ATOM 1515 O O . ARG A 1 191 ? 4.353 22.100 44.100 1.00 74.69 191 ARG A O 1
ATOM 1522 N N . MET A 1 192 ? 2.194 21.493 43.927 1.00 70.38 192 MET A N 1
ATOM 1523 C CA . MET A 1 192 ? 1.653 22.547 44.789 1.00 70.38 192 MET A CA 1
ATOM 1524 C C . MET A 1 192 ? 1.977 22.300 46.268 1.00 70.38 192 MET A C 1
ATOM 1526 O O . MET A 1 192 ? 2.372 23.241 46.956 1.00 70.38 192 MET A O 1
ATOM 1530 N N . SER A 1 193 ? 1.908 21.052 46.744 1.00 64.12 193 SER A N 1
ATOM 1531 C CA . SER A 1 193 ? 2.285 20.702 48.122 1.00 64.12 193 SER A CA 1
ATOM 1532 C C . SER A 1 193 ? 3.778 20.923 48.383 1.00 64.12 193 SER A C 1
ATOM 1534 O O . SER A 1 193 ? 4.138 21.560 49.371 1.00 64.12 193 SER A O 1
ATOM 1536 N N . LYS A 1 194 ? 4.649 20.533 47.439 1.00 62.53 194 LYS A N 1
ATOM 1537 C CA . LYS A 1 194 ? 6.104 20.767 47.521 1.00 62.53 194 LYS A CA 1
ATOM 1538 C C . LYS A 1 194 ? 6.490 22.254 47.494 1.00 62.53 194 LYS A C 1
AT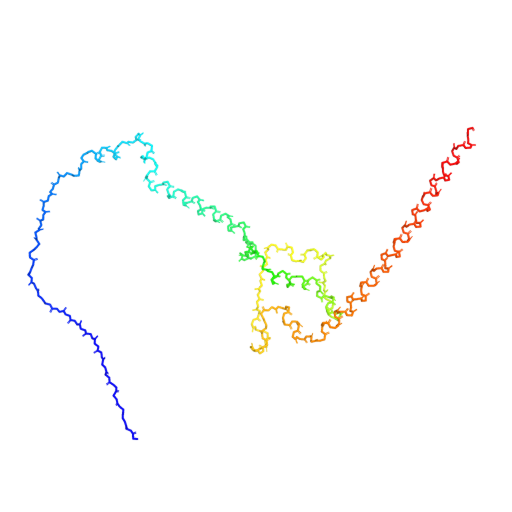OM 1540 O O . LYS A 1 194 ? 7.555 22.624 47.978 1.00 62.53 194 LYS A O 1
ATOM 1545 N N . ARG A 1 195 ? 5.652 23.115 46.904 1.00 60.09 195 ARG A N 1
ATOM 1546 C CA . ARG A 1 195 ? 5.843 24.577 46.906 1.00 60.09 195 ARG A CA 1
ATOM 1547 C C . ARG A 1 195 ? 5.397 25.228 48.214 1.00 60.09 195 ARG A C 1
ATOM 1549 O O . ARG A 1 195 ? 6.058 26.166 48.643 1.00 60.09 195 ARG A O 1
ATOM 1556 N N . ARG A 1 196 ? 4.317 24.745 48.841 1.00 60.78 196 ARG A N 1
ATOM 1557 C CA . ARG A 1 196 ? 3.864 25.241 50.153 1.00 60.78 196 ARG A CA 1
ATOM 1558 C C . ARG A 1 196 ? 4.853 24.888 51.264 1.00 60.78 196 ARG A C 1
ATOM 1560 O O . ARG A 1 196 ? 5.285 25.786 51.968 1.00 60.78 196 ARG A O 1
ATOM 1567 N N . SER A 1 197 ? 5.355 23.651 51.299 1.00 58.50 197 SER A N 1
ATOM 1568 C CA . SER A 1 197 ? 6.327 23.219 52.320 1.00 58.50 197 SER A CA 1
ATOM 1569 C C . SER A 1 197 ? 7.672 23.961 52.284 1.00 58.50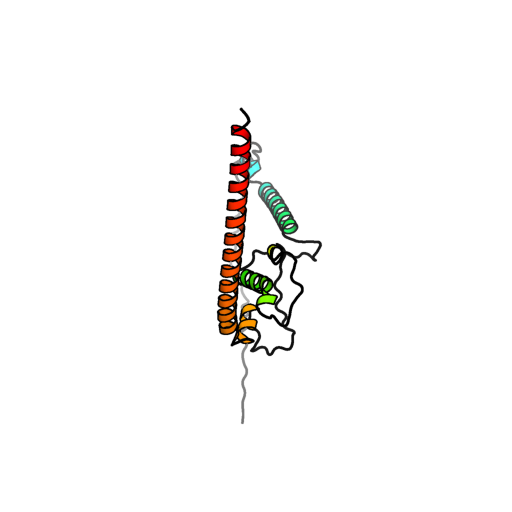 197 SER A C 1
ATOM 1571 O O . SER A 1 197 ? 8.454 23.846 53.215 1.00 58.50 197 SER A O 1
ATOM 1573 N N . LYS A 1 198 ? 7.984 24.679 51.195 1.00 57.28 198 LYS A N 1
ATOM 1574 C CA . LYS A 1 198 ? 9.193 25.512 51.070 1.00 57.28 198 LYS A CA 1
ATOM 1575 C C . LYS A 1 198 ? 8.986 26.953 51.542 1.00 57.28 198 LYS A C 1
ATOM 1577 O O . LYS A 1 198 ? 9.967 27.666 51.697 1.00 57.28 198 LYS A O 1
ATOM 1582 N N . ARG A 1 199 ? 7.732 27.391 51.685 1.00 58.03 199 ARG A N 1
ATOM 1583 C CA . ARG A 1 199 ? 7.366 28.767 52.042 1.00 58.03 199 ARG A CA 1
ATOM 1584 C C . ARG A 1 199 ? 7.195 28.954 53.550 1.00 58.03 199 ARG A C 1
ATOM 1586 O O . ARG A 1 199 ? 7.390 30.064 54.010 1.00 58.03 199 ARG A O 1
ATOM 1593 N N . ASP A 1 200 ? 6.915 27.873 54.277 1.00 56.31 200 ASP A N 1
ATOM 1594 C CA . ASP A 1 200 ? 6.727 27.868 55.737 1.00 56.31 200 ASP A CA 1
ATOM 1595 C C . ASP A 1 200 ? 8.037 27.629 56.526 1.00 56.31 200 ASP A C 1
ATOM 1597 O O . ASP A 1 200 ? 8.009 27.470 57.740 1.00 56.31 200 ASP A O 1
ATOM 1601 N N . VAL A 1 201 ? 9.191 27.562 55.845 1.00 55.00 201 VAL A N 1
ATOM 1602 C CA . VAL A 1 201 ? 10.531 27.354 56.451 1.00 55.00 201 VAL A CA 1
ATOM 1603 C C . VAL A 1 201 ? 11.362 28.654 56.441 1.00 55.00 201 VAL A C 1
ATOM 1605 O O . VAL A 1 201 ? 12.572 28.625 56.645 1.00 55.00 201 VAL A O 1
ATOM 1608 N N . LEU A 1 202 ? 10.728 29.802 56.186 1.00 43.38 202 LEU A N 1
ATOM 1609 C CA . LEU A 1 202 ? 11.337 31.133 56.284 1.00 43.38 202 LEU A CA 1
ATOM 1610 C C . LEU A 1 202 ? 10.614 31.966 57.337 1.00 43.38 202 LEU A C 1
ATOM 1612 O O . LEU A 1 202 ? 9.366 32.000 57.273 1.00 43.38 202 LEU A O 1
#

Sequence (202 aa):
MHGAQQGQYSQSRFVSSLSGYCPMSLSSSSINVADMMAKAITTSGDFYSGRNSVQGIQDRKDAIREKRRDQKNTLSQWYGMKKKPLSADEKQEIELLKYRNFVDPEHQHQAPKKIADVGESEFMEFGYFTDAGRNKRRRCKSFADEWIEENPQFAEVVATRIKSSIKANQKSKAARAKKAAIEAAKAKEKRMSKRRSKRDVL

pLDDT: mean 70.08, std 16.03, range [35.53, 91.0]

Foldseek 3Di:
DDDDDDDDDDDDDDDDDDDDDDPPPPPDDPPPVVVVVVQVPPPDPVVVVVPCVVVVVVVVVVVVVVVVVQVVQFDVVVVGQGQDDDDPQSVVQLVCVLCVCVQPVVPDDPHPPDSVPRPPDSRDDDDQDPPPPDDPVLRDPHPVVNVCVVCVCSVVVCVVSVVVVVVVVVVVVVVVVVVVVVVVVVVVVVVVVVVVVVVVVD

Organism: Leishmania panamensis (NCBI:txid5679)

Radius of gyration: 40.42 Å; chains: 1; bounding box: 64×64×134 Å

Secondary structure (DSSP, 8-state):
------------------------------S-HHHHHHHH-TTSHHHHHSSTHHHHHHHHHHHHHHHHHHHHTEEGGGTTEEP-PPPHHHHHHHHHHHTHHHH-SSS-----S-STTTT--S-------S-SS--GGG--SSHHHHHHHH-TTHHHHHHHHHHHHHHHHHHHHHHHHHHHHHHHHHHHHHHHHHHHTTTTT-